Protein AF-A0A7S0AUX0-F1 (afdb_monomer)

Nearest PDB structures (foldseek):
  1x8z-assembly1_A-2  TM=4.173E-01  e=9.089E-01  Arabidopsis thaliana
  1x8z-assembly3_A  TM=4.173E-01  e=9.089E-01  Arabidopsis thaliana
  6ixg-assembly2_B  TM=2.809E-01  e=9.739E+00  Homo sapiens

Solvent-accessible surface area (backbone atoms only — not comparable to full-atom values): 10779 Å² total; per-residue (Å²): 135,82,82,83,78,78,79,77,71,77,77,80,82,80,56,61,43,100,86,72,44,46,48,67,42,52,53,35,49,50,53,43,29,56,50,15,52,53,32,38,55,50,14,53,49,27,43,54,50,16,57,53,27,49,76,71,73,35,61,67,62,16,52,38,20,46,52,23,16,52,35,23,39,54,41,14,50,47,42,63,62,74,50,64,76,84,31,68,68,62,52,54,50,40,50,51,53,22,39,51,34,44,33,50,36,24,51,50,44,26,67,50,27,53,81,41,101,63,34,70,68,42,22,53,52,24,49,52,50,28,52,52,40,54,52,49,39,56,51,54,51,50,46,49,52,50,32,47,54,52,46,57,51,53,48,52,58,49,50,55,54,49,51,50,51,52,49,52,53,51,53,49,52,50,51,53,54,52,51,56,54,51,53,53,53,52,52,54,51,52,54,48,51,57,54,54,60,67,65,74,76,76,85,131

pLDDT: mean 73.94, std 14.29, range [36.44, 90.75]

Sequence (204 aa):
MQEEEIMVLPPPKVRYMSNGMPVDLYVAVQKLRIYGVILLAASLFFLGWSIISYFIAEPLMAFYGMGSFGCSALTAIFFLTNRIATSGWKGRLNVVCTHLANSGYFAVAALYGHNVSYGRGWTITAGILFGCWILAAAISYNILCQAQRIMDRSEDDGEDALEDIERDLRESDLRVRQSSSTMSGSALQQQQNMRIESLSFGDV

Structure (mmCIF, N/CA/C/O backbone):
data_AF-A0A7S0AUX0-F1
#
_entry.id   AF-A0A7S0AUX0-F1
#
loop_
_atom_site.group_PDB
_atom_site.id
_atom_site.type_symbol
_atom_site.label_atom_id
_atom_site.label_alt_id
_atom_site.label_comp_id
_atom_site.label_asym_id
_atom_site.label_entity_id
_atom_site.label_seq_id
_atom_site.pdbx_PDB_ins_code
_atom_site.Cartn_x
_atom_site.Cartn_y
_atom_site.Cartn_z
_atom_site.occupancy
_atom_site.B_iso_or_equiv
_atom_site.auth_seq_id
_atom_site.auth_comp_id
_atom_site.auth_asym_id
_atom_site.auth_atom_id
_atom_site.pdbx_PDB_model_num
ATOM 1 N N . MET A 1 1 ? -53.407 13.881 16.630 1.00 40.19 1 MET A N 1
ATOM 2 C CA . MET A 1 1 ? -52.005 13.745 16.196 1.00 40.19 1 MET A CA 1
ATOM 3 C C . MET A 1 1 ? -51.497 12.472 16.833 1.00 40.19 1 MET A C 1
ATOM 5 O O . MET A 1 1 ? -51.474 12.410 18.052 1.00 40.19 1 MET A O 1
ATOM 9 N N . GLN A 1 2 ? -51.292 11.431 16.029 1.00 37.88 2 GLN A N 1
ATOM 10 C CA . GLN A 1 2 ? -50.714 10.164 16.475 1.00 37.88 2 GLN A CA 1
ATOM 11 C C . GLN A 1 2 ? -49.195 10.335 16.472 1.00 37.88 2 GLN A C 1
ATOM 13 O O . GLN A 1 2 ? -48.644 10.784 15.470 1.00 37.88 2 GLN A O 1
ATOM 18 N N . GLU A 1 3 ? -48.558 10.056 17.603 1.00 43.75 3 GLU A N 1
ATOM 19 C CA . GLU A 1 3 ? -47.104 10.008 17.723 1.00 43.75 3 GLU A CA 1
ATOM 20 C C . GLU A 1 3 ? -46.604 8.782 16.946 1.00 43.75 3 GLU A C 1
ATOM 22 O O . GLU A 1 3 ? -47.001 7.652 17.231 1.00 43.75 3 GLU A O 1
ATOM 27 N N . GLU A 1 4 ?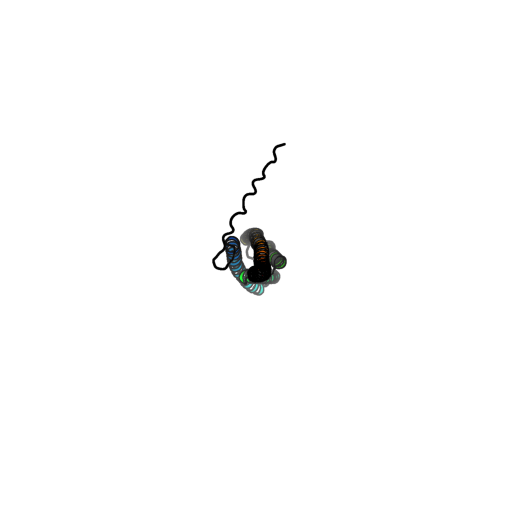 -45.790 9.010 15.913 1.00 46.81 4 GLU A N 1
ATOM 28 C CA . GLU A 1 4 ? -45.041 7.948 15.244 1.00 46.81 4 GLU A CA 1
ATOM 29 C C . GLU A 1 4 ? -43.969 7.440 16.210 1.00 46.81 4 GLU A C 1
ATOM 31 O O . GLU A 1 4 ? -42.941 8.077 16.439 1.00 46.81 4 GLU A O 1
ATOM 36 N N . GLU A 1 5 ? -44.233 6.278 16.796 1.00 43.78 5 GLU A N 1
ATOM 37 C CA . GLU A 1 5 ? -43.268 5.500 17.556 1.00 43.78 5 GLU A CA 1
ATOM 38 C C . GLU A 1 5 ? -42.180 5.012 16.584 1.00 43.78 5 GLU A C 1
ATOM 40 O O . GLU A 1 5 ? -42.345 4.036 15.847 1.00 43.78 5 GLU A O 1
ATOM 45 N N . ILE A 1 6 ? -41.072 5.755 16.514 1.00 50.69 6 ILE A N 1
ATOM 46 C CA . ILE A 1 6 ? -39.889 5.367 15.746 1.00 50.69 6 ILE A CA 1
ATOM 47 C C . ILE A 1 6 ? -39.350 4.090 16.386 1.00 50.69 6 ILE A C 1
ATOM 49 O O . ILE A 1 6 ? -38.746 4.111 17.456 1.00 50.69 6 ILE A O 1
ATOM 53 N N . MET A 1 7 ? -39.591 2.964 15.721 1.00 36.44 7 MET A N 1
ATOM 54 C CA . MET A 1 7 ? -39.087 1.653 16.102 1.00 36.44 7 MET A CA 1
ATOM 55 C C . MET A 1 7 ? -37.556 1.663 15.966 1.00 36.44 7 MET A C 1
ATOM 57 O O . MET A 1 7 ? -37.004 1.385 14.900 1.00 36.44 7 MET A O 1
ATOM 61 N N . VAL A 1 8 ? -36.860 2.055 17.036 1.00 44.94 8 VAL A N 1
ATOM 62 C CA . VAL A 1 8 ? -35.399 1.998 17.128 1.00 44.94 8 VAL A CA 1
ATOM 63 C C . VAL A 1 8 ? -35.017 0.522 17.155 1.00 44.94 8 VAL A C 1
ATOM 65 O O . VAL A 1 8 ? -35.102 -0.142 18.187 1.00 44.94 8 VAL A O 1
ATOM 68 N N . LEU A 1 9 ? -34.654 -0.023 15.991 1.00 41.66 9 LEU A N 1
ATOM 69 C CA . LEU A 1 9 ? -34.090 -1.365 15.923 1.00 41.66 9 LEU A CA 1
ATOM 70 C C . LEU A 1 9 ? -32.838 -1.409 16.811 1.00 41.66 9 LEU A C 1
ATOM 72 O O . LEU A 1 9 ? -31.975 -0.538 16.668 1.00 41.66 9 LEU A O 1
ATOM 76 N N . PRO A 1 10 ? -32.706 -2.411 17.701 1.00 44.25 10 PRO A N 1
ATOM 77 C CA . PRO A 1 10 ? -31.485 -2.575 18.470 1.00 44.25 10 PRO A CA 1
ATOM 78 C C . PRO A 1 10 ? -30.305 -2.730 17.500 1.00 44.25 10 PRO A C 1
ATOM 80 O O . PRO A 1 10 ? -30.458 -3.385 16.458 1.00 44.25 10 PRO A O 1
ATOM 83 N N . PRO A 1 11 ? -29.138 -2.136 17.804 1.00 52.47 11 PRO A N 1
ATOM 84 C CA . PRO A 1 11 ? -27.978 -2.241 16.935 1.00 52.47 11 PRO A CA 1
ATOM 85 C C . PRO A 1 11 ? -27.642 -3.721 16.686 1.00 52.47 11 PRO A C 1
ATOM 87 O O . PRO A 1 11 ? -27.824 -4.567 17.571 1.00 52.47 11 PRO A O 1
ATOM 90 N N . PRO A 1 12 ? -27.190 -4.076 15.470 1.00 55.94 12 PRO A N 1
ATOM 91 C CA . PRO A 1 12 ? -26.842 -5.453 15.148 1.00 55.94 12 PRO A CA 1
ATOM 92 C C . PRO A 1 12 ? -25.795 -5.966 16.143 1.00 55.94 12 PRO A C 1
ATOM 94 O O . PRO A 1 12 ? -24.760 -5.331 16.331 1.00 55.94 12 PRO A O 1
ATOM 97 N N . LYS A 1 13 ? -26.059 -7.119 16.778 1.00 54.47 13 LYS A N 1
ATOM 98 C CA . LYS A 1 13 ? -25.142 -7.741 17.748 1.00 54.47 13 LYS A CA 1
ATOM 99 C C . LYS A 1 13 ? -23.763 -7.942 17.115 1.00 54.47 13 LYS A C 1
ATOM 101 O O . LYS A 1 13 ? -23.590 -8.826 16.270 1.00 54.47 13 LYS A O 1
ATOM 106 N N . VAL A 1 14 ? -22.792 -7.142 17.548 1.00 60.38 14 VAL A N 1
ATOM 107 C CA . VAL A 1 14 ? -21.384 -7.279 17.174 1.00 60.38 14 VAL A CA 1
ATOM 108 C C . VAL A 1 14 ? -20.886 -8.616 17.720 1.00 60.38 14 VAL A C 1
ATOM 110 O O . VAL A 1 14 ? -21.014 -8.909 18.908 1.00 60.38 14 VAL A O 1
ATOM 113 N N . ARG A 1 15 ? -20.372 -9.483 16.842 1.00 64.56 15 ARG A N 1
ATOM 114 C CA . ARG A 1 15 ? -19.769 -10.752 17.270 1.00 64.56 15 ARG A CA 1
ATOM 115 C C . ARG A 1 15 ? -18.319 -10.498 17.638 1.00 64.56 15 ARG A C 1
ATOM 117 O O . ARG A 1 15 ? -17.549 -10.039 16.796 1.00 64.56 15 ARG A O 1
ATOM 124 N N . TYR A 1 16 ? -17.952 -10.853 18.860 1.00 69.75 16 TYR A N 1
ATOM 125 C CA . TYR A 1 16 ? -16.580 -10.790 19.349 1.00 69.75 16 TYR A CA 1
ATOM 126 C C . TYR A 1 16 ? -15.940 -12.180 19.308 1.00 69.75 16 TYR A C 1
ATOM 128 O O . TYR A 1 16 ? -16.604 -13.199 19.506 1.00 69.75 16 TYR A O 1
ATOM 136 N N . MET A 1 17 ? -14.644 -12.226 19.021 1.00 68.00 17 MET A N 1
ATOM 137 C CA . MET A 1 17 ? -13.823 -13.420 19.201 1.00 68.00 17 MET A CA 1
ATOM 138 C C . MET A 1 17 ? -13.482 -13.627 20.684 1.00 68.00 17 MET A C 1
ATOM 140 O O . MET A 1 17 ? -13.626 -12.721 21.501 1.00 68.00 17 MET A O 1
ATOM 144 N N . SER A 1 18 ? -12.974 -14.811 21.040 1.00 59.09 18 SER A N 1
ATOM 145 C CA . SER A 1 18 ? -12.571 -15.149 22.419 1.00 59.09 18 SER A CA 1
ATOM 146 C C . SER A 1 18 ? -11.467 -14.253 22.994 1.00 59.09 18 SER A C 1
ATOM 148 O O . SER A 1 18 ? -11.272 -14.220 24.202 1.00 59.09 18 SER A O 1
ATOM 150 N N . ASN A 1 19 ? -10.752 -13.524 22.136 1.00 61.12 19 ASN A N 1
ATOM 151 C CA . ASN A 1 19 ? -9.744 -12.532 22.503 1.00 61.12 19 ASN A CA 1
ATOM 152 C C . ASN A 1 19 ? -10.313 -11.106 22.659 1.00 61.12 19 ASN A C 1
ATOM 154 O O . ASN A 1 19 ? -9.532 -10.168 22.774 1.00 61.12 19 ASN A O 1
ATOM 158 N N . GLY A 1 20 ? -11.639 -10.930 22.607 1.00 62.94 20 GLY A N 1
ATOM 159 C CA . GLY A 1 20 ? -12.304 -9.633 22.759 1.00 62.94 20 GLY A CA 1
ATOM 160 C C . GLY A 1 20 ? -12.305 -8.749 21.507 1.00 62.94 20 GLY A C 1
ATOM 161 O O . GLY A 1 20 ? -12.798 -7.631 21.564 1.00 62.94 20 GLY A O 1
ATOM 162 N N . MET A 1 21 ? -11.793 -9.219 20.362 1.00 67.88 21 MET A N 1
ATOM 163 C CA . MET A 1 21 ? -11.788 -8.441 19.115 1.00 67.88 21 MET A CA 1
ATOM 164 C C . MET A 1 21 ? -13.097 -8.631 18.324 1.00 67.88 21 MET A C 1
ATOM 166 O O . MET A 1 21 ? -13.523 -9.779 18.156 1.00 67.88 21 MET A O 1
ATOM 170 N N . PRO A 1 22 ? -13.705 -7.567 17.758 1.00 76.25 22 PRO A N 1
ATOM 171 C CA . PRO A 1 22 ? -14.807 -7.711 16.808 1.00 76.25 22 PRO A CA 1
ATOM 172 C C . PRO A 1 22 ? -14.390 -8.587 15.618 1.00 76.25 22 PRO A C 1
ATOM 174 O O . PRO A 1 22 ? -13.327 -8.383 15.025 1.00 76.25 22 PRO A O 1
ATOM 177 N N . VAL A 1 23 ? -15.222 -9.556 15.231 1.00 78.50 23 VAL A N 1
ATOM 178 C CA . VAL A 1 23 ? -14.925 -10.486 14.123 1.00 78.50 23 VAL A CA 1
ATOM 179 C C . VAL A 1 23 ? -14.648 -9.730 12.817 1.00 78.50 23 VAL A C 1
ATOM 181 O O . VAL A 1 23 ? -13.729 -10.091 12.080 1.00 78.50 23 VAL A O 1
ATOM 184 N N . ASP A 1 24 ? -15.372 -8.640 12.559 1.00 76.44 24 ASP A N 1
ATOM 185 C CA . ASP A 1 24 ? -15.173 -7.808 11.367 1.00 76.44 24 ASP A CA 1
ATOM 186 C C . ASP A 1 24 ? -13.808 -7.103 11.367 1.00 76.44 24 ASP A C 1
ATOM 188 O O . ASP A 1 24 ? -13.149 -7.020 10.325 1.00 76.44 24 ASP A O 1
ATOM 192 N N . LEU A 1 25 ? -13.334 -6.669 12.543 1.00 78.50 25 LEU A N 1
ATOM 193 C CA . LEU A 1 25 ? -12.000 -6.091 12.705 1.00 78.50 25 LEU A CA 1
ATOM 194 C C . LEU A 1 25 ? -10.919 -7.143 12.449 1.00 78.50 25 LEU A C 1
ATOM 196 O O . LEU A 1 25 ? -9.958 -6.876 11.726 1.00 78.50 25 LEU A O 1
ATOM 200 N N . TYR A 1 26 ? -11.100 -8.357 12.973 1.00 80.56 26 TYR A N 1
ATOM 201 C CA . TYR A 1 26 ? -10.175 -9.463 12.737 1.00 80.56 26 TYR A CA 1
ATOM 202 C C . TYR A 1 26 ? -10.037 -9.776 11.241 1.00 80.56 26 TYR A C 1
ATOM 204 O O . TYR A 1 26 ? -8.921 -9.862 10.722 1.00 80.56 26 TYR A O 1
ATOM 212 N N . VAL A 1 27 ? -11.159 -9.891 10.523 1.00 82.94 27 VAL A N 1
ATOM 213 C CA . VAL A 1 27 ? -11.163 -10.159 9.076 1.00 82.94 27 VAL A CA 1
ATOM 214 C C . VAL A 1 27 ? -10.508 -9.011 8.302 1.00 82.94 27 VAL A C 1
ATOM 216 O O . VAL A 1 27 ? -9.731 -9.256 7.374 1.00 82.94 27 VAL A O 1
ATOM 219 N N . ALA A 1 28 ? -10.776 -7.756 8.673 1.00 81.81 28 ALA A N 1
ATOM 220 C CA . ALA A 1 28 ? -10.159 -6.594 8.038 1.00 81.81 28 ALA A CA 1
ATOM 221 C C . ALA A 1 28 ? -8.634 -6.566 8.249 1.00 81.81 28 ALA A C 1
ATOM 223 O O . ALA A 1 28 ? -7.878 -6.399 7.289 1.00 81.81 28 ALA A O 1
ATOM 224 N N . VAL A 1 29 ? -8.166 -6.815 9.475 1.00 83.00 29 VAL A N 1
ATOM 225 C CA . VAL A 1 29 ? -6.735 -6.910 9.801 1.00 83.00 29 VAL A CA 1
ATOM 226 C C . VAL A 1 29 ? -6.078 -8.075 9.061 1.00 83.00 29 VAL A C 1
ATOM 228 O O . VAL A 1 29 ? -4.983 -7.919 8.523 1.00 83.00 29 VAL A O 1
ATOM 231 N N . GLN A 1 30 ? -6.741 -9.228 8.961 1.00 85.25 30 GLN A N 1
ATOM 232 C CA . GLN A 1 30 ? -6.225 -10.370 8.208 1.00 85.25 30 GLN A CA 1
ATOM 233 C C . GLN A 1 30 ? -6.031 -10.028 6.723 1.00 85.25 30 GLN A C 1
ATOM 235 O O . GLN A 1 30 ? -4.974 -10.321 6.160 1.00 85.25 30 GLN A O 1
ATOM 240 N N . LYS A 1 31 ? -7.003 -9.349 6.099 1.00 86.12 31 LYS A N 1
ATOM 241 C CA . LYS A 1 31 ? -6.886 -8.866 4.713 1.00 86.12 31 LYS A CA 1
ATOM 242 C C . LYS A 1 31 ? -5.730 -7.876 4.549 1.00 86.12 31 LYS A C 1
ATOM 244 O O . LYS A 1 31 ? -4.970 -7.999 3.590 1.00 86.12 31 LYS A O 1
ATOM 249 N N . LEU A 1 32 ? -5.550 -6.947 5.493 1.00 85.19 32 LEU A N 1
ATOM 250 C CA . LEU A 1 32 ? -4.419 -6.007 5.487 1.00 85.19 32 LEU A CA 1
ATOM 251 C C . LEU A 1 32 ? -3.072 -6.721 5.609 1.00 85.19 32 LEU A C 1
ATOM 253 O O . LEU A 1 32 ? -2.131 -6.353 4.916 1.00 85.19 32 LEU A O 1
ATOM 257 N N . ARG A 1 33 ? -2.972 -7.766 6.435 1.00 86.75 33 ARG A N 1
ATOM 258 C CA . ARG A 1 33 ? -1.738 -8.553 6.569 1.00 86.75 33 ARG A CA 1
ATOM 259 C C . ARG A 1 33 ? -1.409 -9.330 5.302 1.00 86.75 33 ARG A C 1
ATOM 261 O O . ARG A 1 33 ? -0.265 -9.288 4.866 1.00 86.75 33 ARG A O 1
ATOM 268 N N . ILE A 1 34 ? -2.393 -9.995 4.689 1.00 88.88 34 ILE A N 1
ATOM 269 C CA . ILE A 1 34 ? -2.207 -10.675 3.394 1.00 88.88 34 ILE A CA 1
ATOM 270 C C . ILE A 1 34 ? -1.714 -9.668 2.354 1.00 88.88 34 ILE A C 1
ATOM 272 O O . ILE A 1 34 ? -0.740 -9.919 1.647 1.00 88.88 34 ILE A O 1
ATOM 276 N N . TYR A 1 35 ? -2.336 -8.491 2.316 1.00 87.50 35 TYR A N 1
ATOM 277 C CA . TYR A 1 35 ? -1.908 -7.406 1.448 1.00 87.50 35 TYR A CA 1
ATOM 278 C C . TYR A 1 35 ? -0.483 -6.916 1.769 1.00 87.50 35 TYR A C 1
ATOM 280 O O . TYR A 1 35 ? 0.308 -6.683 0.859 1.00 87.50 35 TYR A O 1
ATOM 288 N N . GLY A 1 36 ? -0.111 -6.842 3.049 1.00 87.06 36 GLY A N 1
ATOM 289 C CA . GLY A 1 36 ? 1.251 -6.559 3.502 1.00 87.06 36 GLY A CA 1
ATOM 290 C C . GLY A 1 36 ? 2.279 -7.585 3.015 1.00 87.06 36 GLY A C 1
ATOM 291 O O . GLY A 1 36 ? 3.362 -7.197 2.588 1.00 87.06 36 GLY A O 1
ATOM 292 N N . VAL A 1 37 ? 1.940 -8.877 2.995 1.00 90.44 37 VAL A N 1
ATOM 293 C CA . VAL A 1 37 ? 2.809 -9.929 2.431 1.00 90.44 37 VAL A CA 1
ATOM 294 C C . VAL A 1 37 ? 2.989 -9.745 0.923 1.00 90.44 37 VAL A C 1
ATOM 296 O O . VAL A 1 37 ? 4.110 -9.838 0.424 1.00 90.44 37 VAL A O 1
ATOM 299 N N . ILE A 1 38 ? 1.912 -9.433 0.197 1.00 89.75 38 ILE A N 1
ATOM 300 C CA . ILE A 1 38 ? 1.977 -9.153 -1.246 1.00 89.75 38 ILE A CA 1
ATOM 301 C C . ILE A 1 38 ? 2.865 -7.929 -1.513 1.00 89.75 38 ILE A C 1
ATOM 303 O O . ILE A 1 38 ? 3.729 -7.973 -2.388 1.00 89.75 38 ILE A O 1
ATOM 307 N N . LEU A 1 39 ? 2.708 -6.860 -0.726 1.00 88.81 39 LEU A N 1
ATOM 308 C CA . LEU A 1 39 ? 3.564 -5.673 -0.786 1.00 88.81 39 LEU A CA 1
ATOM 309 C C . LEU A 1 39 ? 5.030 -5.991 -0.487 1.00 88.81 39 LEU A C 1
ATOM 311 O O . LEU A 1 39 ? 5.914 -5.448 -1.146 1.00 88.81 39 LEU A O 1
ATOM 315 N N . LEU A 1 40 ? 5.302 -6.878 0.473 1.00 90.00 40 LEU A N 1
ATOM 316 C CA . LEU A 1 40 ? 6.663 -7.304 0.786 1.00 90.00 40 LEU A CA 1
ATOM 317 C C . LEU A 1 40 ? 7.289 -8.044 -0.401 1.00 90.00 40 LEU A C 1
ATOM 319 O O . LEU A 1 40 ? 8.410 -7.723 -0.792 1.00 90.00 40 LEU A O 1
ATOM 323 N N . ALA A 1 41 ? 6.556 -8.965 -1.029 1.00 90.69 41 ALA A N 1
ATOM 324 C CA . ALA A 1 41 ? 7.019 -9.658 -2.229 1.00 90.69 41 ALA A CA 1
ATOM 325 C C . ALA A 1 41 ? 7.275 -8.678 -3.389 1.00 90.69 41 ALA A C 1
ATOM 327 O O . ALA A 1 41 ? 8.320 -8.740 -4.037 1.00 90.69 41 ALA A O 1
ATOM 328 N N . ALA A 1 42 ? 6.370 -7.717 -3.599 1.00 88.19 42 ALA A N 1
ATOM 329 C CA . ALA A 1 42 ? 6.555 -6.655 -4.584 1.00 88.19 42 ALA A CA 1
ATOM 330 C C . ALA A 1 42 ? 7.777 -5.771 -4.277 1.00 88.19 42 ALA A C 1
ATOM 332 O O . ALA A 1 42 ? 8.510 -5.396 -5.188 1.00 88.19 42 ALA A O 1
ATOM 333 N N . SER A 1 43 ? 8.045 -5.476 -3.002 1.00 90.44 43 SER A N 1
ATOM 334 C CA . SER A 1 43 ? 9.224 -4.705 -2.601 1.00 90.44 43 SER A CA 1
ATOM 335 C C . SER A 1 43 ? 10.519 -5.430 -2.980 1.00 90.44 43 SER A C 1
ATOM 337 O O . SER A 1 43 ? 11.415 -4.819 -3.559 1.00 90.44 43 SER A O 1
ATOM 339 N N . LEU A 1 44 ? 10.591 -6.746 -2.759 1.00 90.75 44 LEU A N 1
ATOM 340 C CA . LEU A 1 44 ? 11.754 -7.551 -3.140 1.00 90.75 44 LEU A CA 1
ATOM 341 C C . LEU A 1 44 ? 11.950 -7.575 -4.658 1.00 90.75 44 LEU A C 1
ATOM 343 O O . LEU A 1 44 ? 13.085 -7.511 -5.127 1.00 90.75 44 LEU A O 1
ATOM 347 N N . PHE A 1 45 ? 10.854 -7.604 -5.421 1.00 88.50 45 PHE A N 1
ATOM 348 C CA . PHE A 1 45 ? 10.910 -7.448 -6.870 1.00 88.50 45 PHE A CA 1
ATOM 349 C C . PHE A 1 45 ? 11.516 -6.094 -7.269 1.00 88.50 45 PHE A C 1
ATOM 351 O O . PHE A 1 45 ? 12.455 -6.070 -8.062 1.00 88.50 45 PHE A O 1
ATOM 358 N N . PHE A 1 46 ? 11.051 -4.981 -6.689 1.00 87.25 46 PHE A N 1
ATOM 359 C CA . PHE A 1 46 ? 11.616 -3.657 -6.976 1.00 87.25 46 PHE A CA 1
ATOM 360 C C . PHE A 1 46 ? 13.093 -3.558 -6.595 1.00 87.25 46 PHE A C 1
ATOM 362 O O . PHE A 1 46 ? 13.878 -3.003 -7.358 1.00 87.25 46 PHE A O 1
ATOM 369 N N . LEU A 1 47 ? 13.489 -4.138 -5.459 1.00 89.44 47 LEU A N 1
ATOM 370 C CA . LEU A 1 47 ? 14.885 -4.179 -5.035 1.00 89.44 47 LEU A CA 1
ATOM 371 C C . LEU A 1 47 ? 15.753 -4.937 -6.047 1.00 89.44 47 LEU A C 1
ATOM 373 O O . LEU A 1 47 ? 16.770 -4.413 -6.499 1.00 89.44 47 LEU A O 1
ATOM 377 N N . GLY A 1 48 ? 15.336 -6.146 -6.433 1.00 85.88 48 GLY A N 1
ATOM 378 C CA . GLY A 1 48 ? 16.050 -6.955 -7.420 1.00 85.88 48 GLY A CA 1
ATOM 379 C C . GLY A 1 48 ? 16.155 -6.247 -8.769 1.00 85.88 48 GLY A C 1
ATOM 380 O O . GLY A 1 48 ? 17.236 -6.175 -9.353 1.00 85.88 48 GLY A O 1
ATOM 381 N N . TRP A 1 49 ? 15.057 -5.646 -9.229 1.00 84.81 49 TRP A N 1
ATOM 382 C CA . TRP A 1 49 ? 15.038 -4.901 -10.482 1.00 84.81 49 TRP A CA 1
ATOM 383 C C . TRP A 1 49 ? 15.924 -3.653 -10.440 1.00 84.81 49 TRP A C 1
ATOM 385 O O . TRP A 1 49 ? 16.628 -3.368 -11.408 1.00 84.81 49 TRP A O 1
ATOM 395 N N . SER A 1 50 ? 15.939 -2.918 -9.326 1.00 86.12 50 SER A N 1
ATOM 396 C CA . SER A 1 50 ? 16.816 -1.758 -9.143 1.00 86.12 50 SER A CA 1
ATOM 397 C C . SER A 1 50 ? 18.289 -2.125 -9.207 1.00 86.12 50 SER A C 1
ATOM 399 O O . SER A 1 50 ? 19.058 -1.414 -9.852 1.00 86.12 50 SER A O 1
ATOM 401 N N . ILE A 1 51 ? 18.678 -3.237 -8.575 1.00 86.31 51 ILE A N 1
ATOM 402 C CA . ILE A 1 51 ? 20.055 -3.739 -8.621 1.00 86.31 51 ILE A CA 1
ATOM 403 C C . ILE A 1 51 ? 20.438 -4.060 -10.069 1.00 86.31 51 ILE A C 1
ATOM 405 O O . ILE A 1 51 ? 21.470 -3.596 -10.544 1.00 86.31 51 ILE A O 1
ATOM 409 N N . ILE A 1 52 ? 19.582 -4.783 -10.797 1.00 85.06 52 ILE A N 1
ATOM 410 C CA . ILE A 1 52 ? 19.815 -5.111 -12.211 1.00 85.06 52 ILE A CA 1
ATOM 411 C C . ILE A 1 52 ? 19.913 -3.835 -13.066 1.00 85.06 52 ILE A C 1
ATOM 413 O O . ILE A 1 52 ? 20.854 -3.687 -13.842 1.00 85.06 52 ILE A O 1
ATOM 417 N N . SER A 1 53 ? 18.996 -2.881 -12.880 1.00 81.75 53 SER A N 1
ATOM 418 C CA . SER A 1 53 ? 18.961 -1.616 -13.636 1.00 81.75 53 SER A CA 1
ATOM 419 C C . SER A 1 53 ? 20.221 -0.771 -13.424 1.00 81.75 53 SER A C 1
ATOM 421 O O . SER A 1 53 ? 20.688 -0.108 -14.348 1.00 81.75 53 SER A O 1
ATOM 423 N N . TYR A 1 54 ? 20.806 -0.818 -12.222 1.00 80.62 54 TYR A N 1
ATOM 424 C CA . TYR A 1 54 ? 22.067 -0.141 -11.925 1.00 80.62 54 TYR A CA 1
ATOM 425 C C . TYR A 1 54 ? 23.223 -0.696 -12.773 1.00 80.62 54 TYR A C 1
ATOM 427 O O . TYR A 1 54 ? 23.993 0.078 -13.341 1.00 80.62 54 TYR A O 1
ATOM 435 N N . PHE A 1 55 ? 23.312 -2.022 -12.927 1.00 82.31 55 PHE A N 1
ATOM 436 C CA . PHE A 1 55 ? 24.360 -2.667 -13.730 1.00 82.31 55 PHE A CA 1
ATOM 437 C C . PHE A 1 55 ? 24.180 -2.492 -15.243 1.00 82.31 55 PHE A C 1
ATOM 439 O O . PHE A 1 55 ? 25.162 -2.559 -15.977 1.00 82.31 55 PHE A O 1
ATOM 446 N N . ILE A 1 56 ? 22.958 -2.231 -15.714 1.00 79.88 56 ILE A N 1
ATOM 447 C CA . ILE A 1 56 ? 22.646 -2.003 -17.138 1.00 79.88 56 ILE A CA 1
ATOM 448 C C . ILE A 1 56 ? 22.755 -0.501 -17.511 1.00 79.88 56 ILE A C 1
ATOM 450 O O . ILE A 1 56 ? 22.428 -0.098 -18.620 1.00 79.88 56 ILE A O 1
ATOM 454 N N . ALA A 1 57 ? 23.289 0.341 -16.614 1.00 72.12 57 ALA A N 1
ATOM 455 C CA . ALA A 1 57 ? 23.456 1.788 -16.804 1.00 72.12 57 ALA A CA 1
ATOM 456 C C . ALA A 1 57 ? 22.135 2.557 -17.034 1.00 72.12 57 ALA A C 1
ATOM 458 O O . ALA A 1 57 ? 22.103 3.568 -17.738 1.00 72.12 57 ALA A O 1
ATOM 459 N N . GLU A 1 58 ? 21.057 2.137 -16.363 1.00 75.06 58 GLU A N 1
ATOM 460 C CA . GLU A 1 58 ? 19.770 2.844 -16.313 1.00 75.06 58 GLU A CA 1
ATOM 461 C C . GLU A 1 58 ? 19.549 3.488 -14.926 1.00 75.06 58 GLU A C 1
ATOM 463 O O . GLU A 1 58 ? 18.695 3.048 -14.144 1.00 75.06 58 GLU A O 1
ATOM 468 N N . PRO A 1 59 ? 20.309 4.545 -14.572 1.00 75.69 59 PRO A N 1
ATOM 469 C CA . PRO A 1 59 ? 20.346 5.084 -13.210 1.00 75.69 59 PRO A CA 1
ATOM 470 C C . PRO A 1 59 ? 18.997 5.646 -12.749 1.00 75.69 59 PRO A C 1
ATOM 472 O O . PRO A 1 59 ? 18.662 5.556 -11.568 1.00 75.69 59 PRO A O 1
ATOM 475 N N . LEU A 1 60 ? 18.195 6.184 -13.674 1.00 79.94 60 LEU A N 1
ATOM 476 C CA . LEU A 1 60 ? 16.850 6.677 -13.372 1.00 79.94 60 LEU A CA 1
ATOM 477 C C . LEU A 1 60 ? 15.928 5.533 -12.930 1.00 79.94 60 LEU A C 1
ATOM 479 O O . LEU A 1 60 ? 15.315 5.623 -11.868 1.00 79.94 60 LEU A O 1
ATOM 483 N N . MET A 1 61 ? 15.875 4.432 -13.685 1.00 80.06 61 MET A N 1
ATOM 484 C CA . MET A 1 61 ? 15.054 3.263 -13.339 1.00 80.06 61 MET A CA 1
ATOM 485 C C . MET A 1 61 ? 15.487 2.638 -12.010 1.00 80.06 61 MET A C 1
ATOM 487 O O . MET A 1 61 ? 14.638 2.279 -11.190 1.00 80.06 61 MET A O 1
ATOM 491 N N . ALA A 1 62 ? 16.798 2.581 -11.756 1.00 83.50 62 ALA A N 1
ATOM 492 C CA . ALA A 1 62 ? 17.339 2.110 -10.486 1.00 83.50 62 ALA A CA 1
ATOM 493 C C . ALA A 1 62 ? 16.879 2.980 -9.301 1.00 83.50 62 ALA A C 1
ATOM 495 O O . ALA A 1 62 ? 16.440 2.439 -8.282 1.00 83.50 62 ALA A O 1
ATOM 496 N N . PHE A 1 63 ? 16.919 4.311 -9.444 1.00 85.00 63 PHE A N 1
ATOM 497 C CA . PHE A 1 63 ? 16.499 5.257 -8.406 1.00 85.00 63 PHE A CA 1
ATOM 498 C C . PHE A 1 63 ? 14.999 5.159 -8.094 1.00 85.00 63 PHE A C 1
ATOM 500 O O . PHE A 1 63 ? 14.617 5.026 -6.929 1.00 85.00 63 PHE A O 1
ATOM 507 N N . TYR A 1 64 ? 14.142 5.144 -9.121 1.00 84.88 64 TYR A N 1
ATOM 508 C CA . TYR A 1 64 ? 12.694 4.988 -8.933 1.00 84.88 64 TYR A CA 1
ATOM 509 C C . TYR A 1 64 ? 12.330 3.638 -8.301 1.00 84.88 64 TYR A C 1
ATOM 511 O O . TYR A 1 64 ? 11.433 3.576 -7.454 1.00 84.88 64 TYR A O 1
ATOM 519 N N . GLY A 1 65 ? 13.028 2.560 -8.670 1.00 85.81 65 GLY A N 1
ATOM 520 C CA . GLY A 1 65 ? 12.797 1.248 -8.070 1.00 85.81 65 GLY A CA 1
ATOM 521 C C . GLY A 1 65 ? 13.237 1.187 -6.600 1.00 85.81 65 GLY A C 1
ATOM 522 O O . GLY A 1 65 ? 12.521 0.612 -5.785 1.00 85.81 65 GLY A O 1
ATOM 523 N N . MET A 1 66 ? 14.324 1.870 -6.209 1.00 86.75 66 MET A N 1
ATOM 524 C CA . MET A 1 66 ? 14.746 1.946 -4.802 1.00 86.75 66 MET A CA 1
ATOM 525 C C . MET A 1 66 ? 13.741 2.728 -3.951 1.00 86.75 66 MET A C 1
ATOM 527 O O . MET A 1 66 ? 13.425 2.312 -2.836 1.00 86.75 66 MET A O 1
ATOM 531 N N . GLY A 1 67 ? 13.192 3.824 -4.487 1.00 87.56 67 GLY A N 1
ATOM 532 C CA . GLY A 1 67 ? 12.101 4.555 -3.838 1.00 87.56 67 GLY A CA 1
ATOM 533 C C . GLY A 1 67 ? 10.852 3.684 -3.652 1.00 87.56 67 GLY A C 1
ATOM 534 O O . GLY A 1 67 ? 10.296 3.617 -2.556 1.00 87.56 67 GLY A O 1
ATOM 535 N N . SER A 1 68 ? 10.464 2.949 -4.697 1.00 89.44 68 SER A N 1
ATOM 536 C CA . SER A 1 68 ? 9.311 2.032 -4.679 1.00 89.44 68 SER A CA 1
ATOM 537 C C . SER A 1 68 ? 9.500 0.871 -3.699 1.00 89.44 68 SER A C 1
ATOM 539 O O . SER A 1 68 ? 8.575 0.519 -2.961 1.00 89.44 68 SER A O 1
ATOM 541 N N . PHE A 1 69 ? 10.717 0.320 -3.620 1.00 90.69 69 PHE A N 1
ATOM 542 C CA . PHE A 1 69 ? 11.110 -0.656 -2.605 1.00 90.69 69 PHE A CA 1
ATOM 543 C C . PHE A 1 69 ? 10.925 -0.092 -1.196 1.00 90.69 69 PHE A C 1
ATOM 545 O O . PHE A 1 69 ? 10.230 -0.708 -0.390 1.00 90.69 69 PHE A O 1
ATOM 552 N N . GLY A 1 70 ? 11.501 1.079 -0.909 1.00 88.56 70 GLY A N 1
ATOM 553 C CA . GLY A 1 70 ? 11.459 1.687 0.420 1.00 88.56 70 GLY A CA 1
ATOM 554 C C . GLY A 1 70 ? 10.030 1.922 0.908 1.00 88.56 70 GLY A C 1
ATOM 555 O O . GLY A 1 70 ? 9.670 1.482 2.001 1.00 88.56 70 GLY A O 1
ATOM 556 N N . CYS A 1 71 ? 9.184 2.545 0.085 1.00 89.62 71 CYS A N 1
ATOM 557 C CA . CYS A 1 71 ? 7.791 2.790 0.459 1.00 89.62 71 CYS A CA 1
ATOM 558 C C . CYS A 1 71 ? 6.999 1.481 0.622 1.00 89.62 71 CYS A C 1
ATOM 560 O O . CYS A 1 71 ? 6.290 1.306 1.617 1.00 89.62 71 CYS A O 1
ATOM 562 N N . SER A 1 72 ? 7.167 0.524 -0.297 1.00 89.88 72 SER A N 1
ATOM 563 C CA . SER A 1 72 ? 6.480 -0.773 -0.225 1.00 89.88 72 SER A CA 1
ATOM 564 C C . SER A 1 72 ? 6.892 -1.584 1.002 1.00 89.88 72 SER A C 1
ATOM 566 O O . SER A 1 72 ? 6.027 -2.130 1.685 1.00 89.88 72 SER A O 1
ATOM 568 N N . ALA A 1 73 ? 8.186 -1.619 1.328 1.00 88.94 73 ALA A N 1
ATOM 569 C CA . ALA A 1 73 ? 8.707 -2.310 2.502 1.00 88.94 73 ALA A CA 1
ATOM 570 C C . ALA A 1 73 ? 8.201 -1.671 3.803 1.00 88.94 73 ALA A C 1
ATOM 572 O O . ALA A 1 73 ? 7.730 -2.380 4.692 1.00 88.94 73 ALA A O 1
ATOM 573 N N . LEU A 1 74 ? 8.220 -0.337 3.907 1.00 88.38 74 LEU A N 1
ATOM 574 C CA . LEU A 1 74 ? 7.700 0.373 5.080 1.00 88.38 74 LEU A CA 1
ATOM 575 C C . LEU A 1 74 ? 6.198 0.132 5.279 1.00 88.38 74 LEU A C 1
ATOM 577 O O . LEU A 1 74 ? 5.754 -0.113 6.401 1.00 88.38 74 LEU A O 1
ATOM 581 N N . THR A 1 75 ? 5.407 0.156 4.206 1.00 88.06 75 THR A N 1
ATOM 582 C CA . THR A 1 75 ? 3.963 -0.126 4.271 1.00 88.06 75 THR A CA 1
ATOM 583 C C . THR A 1 75 ? 3.666 -1.589 4.575 1.00 88.06 75 THR A C 1
ATOM 585 O O . THR A 1 75 ? 2.761 -1.876 5.358 1.00 88.06 75 THR A O 1
ATOM 588 N N . ALA A 1 76 ? 4.454 -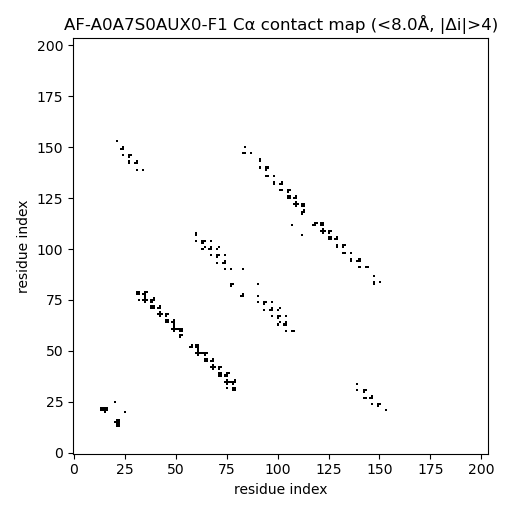2.522 4.038 1.00 87.50 76 ALA A N 1
ATOM 589 C CA . ALA A 1 76 ? 4.355 -3.934 4.387 1.00 87.50 76 ALA A CA 1
ATOM 590 C C . ALA A 1 76 ? 4.630 -4.161 5.879 1.00 87.50 76 ALA A C 1
ATOM 592 O O . ALA A 1 76 ? 3.815 -4.773 6.568 1.00 87.50 76 ALA A O 1
ATOM 593 N N . ILE A 1 77 ? 5.731 -3.609 6.402 1.00 87.06 77 ILE A N 1
ATOM 594 C CA . ILE A 1 77 ? 6.073 -3.693 7.827 1.00 87.06 77 ILE A CA 1
ATOM 595 C C . ILE A 1 77 ? 4.944 -3.104 8.671 1.00 87.06 77 ILE A C 1
ATOM 597 O O . ILE A 1 77 ? 4.523 -3.740 9.636 1.00 87.06 77 ILE A O 1
ATOM 601 N N . PHE A 1 78 ? 4.409 -1.940 8.291 1.00 84.19 78 PHE A N 1
ATOM 602 C CA . PHE A 1 78 ? 3.287 -1.304 8.983 1.00 84.19 78 PHE A CA 1
ATOM 603 C C . PHE A 1 78 ? 2.058 -2.222 9.079 1.00 84.19 78 PHE A C 1
ATOM 605 O O . PHE A 1 78 ? 1.501 -2.394 10.164 1.00 84.19 78 PHE A O 1
ATOM 612 N N . PHE A 1 79 ? 1.660 -2.865 7.978 1.00 84.75 79 PHE A N 1
ATOM 613 C CA . PHE A 1 79 ? 0.526 -3.793 7.986 1.00 84.75 79 PHE A CA 1
ATOM 614 C C . PHE A 1 79 ? 0.791 -5.089 8.752 1.00 84.75 79 PHE A C 1
ATOM 616 O O . PHE A 1 79 ? -0.138 -5.675 9.306 1.00 84.75 79 PHE A O 1
ATOM 623 N N . LEU A 1 80 ? 2.045 -5.535 8.817 1.00 83.88 80 LEU A N 1
ATOM 624 C CA . LEU A 1 80 ? 2.421 -6.754 9.528 1.00 83.88 80 LEU A CA 1
ATOM 625 C C . LEU A 1 80 ? 2.606 -6.539 11.041 1.00 83.88 80 LEU A C 1
ATOM 627 O O . LEU A 1 80 ? 2.414 -7.478 11.809 1.00 83.88 80 LEU A O 1
ATOM 631 N N . THR A 1 81 ? 2.925 -5.324 11.500 1.00 75.75 81 THR A N 1
ATOM 632 C CA . THR A 1 81 ? 3.324 -5.059 12.901 1.00 75.75 81 THR A CA 1
ATOM 633 C C . THR A 1 81 ? 2.184 -4.757 13.883 1.00 75.75 81 THR A C 1
ATOM 635 O O . THR A 1 81 ? 2.446 -4.244 14.965 1.00 75.75 81 THR A O 1
ATOM 638 N N . ASN A 1 82 ? 0.919 -5.078 13.586 1.00 63.16 82 ASN A N 1
ATOM 639 C CA . ASN A 1 82 ? -0.250 -4.827 14.466 1.00 63.16 82 ASN A CA 1
ATOM 640 C C . ASN A 1 82 ? -0.474 -3.372 14.924 1.00 63.16 82 ASN A C 1
ATOM 642 O O . ASN A 1 82 ? -1.495 -3.076 15.538 1.00 63.16 82 ASN A O 1
ATOM 646 N N . ARG A 1 83 ? 0.403 -2.433 14.560 1.00 59.34 83 ARG A N 1
ATOM 647 C CA . ARG A 1 83 ? 0.297 -0.999 14.866 1.00 59.34 83 ARG A CA 1
ATOM 648 C C . ARG A 1 83 ? -0.712 -0.253 13.994 1.00 59.34 83 AR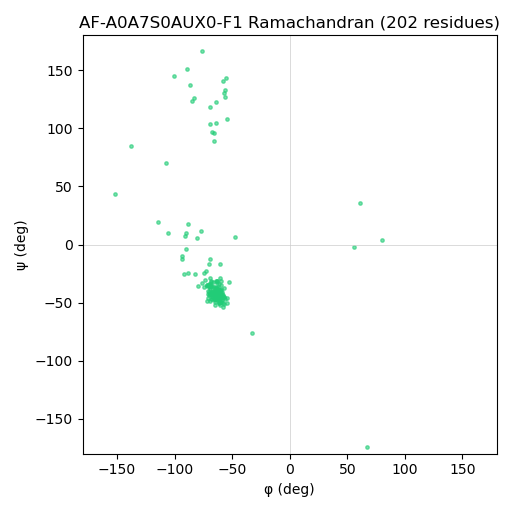G A C 1
ATOM 650 O O . ARG A 1 83 ? -0.761 0.976 14.041 1.00 59.34 83 ARG A O 1
ATOM 657 N N . ILE A 1 84 ? -1.535 -0.986 13.240 1.00 59.81 84 ILE A N 1
ATOM 658 C CA . ILE A 1 84 ? -2.657 -0.450 12.457 1.00 59.81 84 ILE A CA 1
ATOM 659 C C . ILE A 1 84 ? -3.568 0.401 13.358 1.00 59.81 84 ILE A C 1
ATOM 661 O O . ILE A 1 84 ? -4.071 1.425 12.900 1.00 59.81 84 ILE A O 1
ATOM 665 N N . ALA A 1 85 ? -3.675 0.025 14.639 1.00 51.53 85 ALA A N 1
ATOM 666 C CA . ALA A 1 85 ? -4.433 0.734 15.661 1.00 51.53 85 ALA A CA 1
ATOM 667 C C . ALA A 1 85 ? -3.891 2.125 16.009 1.00 51.53 85 ALA A C 1
ATOM 669 O O . ALA A 1 85 ? -4.600 3.118 15.999 1.00 51.53 85 ALA A O 1
ATOM 670 N N . THR A 1 86 ? -2.584 2.239 16.218 1.00 52.09 86 THR A N 1
ATOM 671 C CA . THR A 1 86 ? -1.970 3.443 16.809 1.00 52.09 86 THR A CA 1
ATOM 672 C C . THR A 1 86 ? -1.737 4.611 15.839 1.00 52.09 86 THR A C 1
ATOM 674 O O . THR A 1 86 ? -1.043 5.572 16.166 1.00 52.09 86 THR A O 1
ATOM 677 N N . SER A 1 87 ? -2.200 4.516 14.589 1.00 58.97 87 SER A N 1
ATOM 678 C CA . SER A 1 87 ? -1.634 5.320 13.501 1.00 58.97 87 SER A CA 1
ATOM 679 C C . SER A 1 87 ? -2.627 5.623 12.370 1.00 58.97 87 SER A C 1
ATOM 681 O O . SER A 1 87 ? -2.261 5.566 11.193 1.00 58.97 87 SER A O 1
ATOM 683 N N . GLY A 1 88 ? -3.864 5.990 12.725 1.00 67.62 88 GLY A N 1
ATOM 684 C CA . GLY A 1 88 ? -4.967 6.363 11.826 1.00 67.62 88 GLY A CA 1
ATOM 685 C C . GLY A 1 88 ? -4.539 7.073 10.530 1.00 67.62 88 GLY A C 1
ATOM 686 O O . GLY A 1 88 ? -4.462 6.479 9.450 1.00 67.62 88 GLY A O 1
ATOM 687 N N . TRP A 1 89 ? -4.192 8.355 10.652 1.00 70.19 89 TRP A N 1
ATOM 688 C CA . TRP A 1 89 ? -3.768 9.204 9.532 1.00 70.19 89 TRP A CA 1
ATOM 689 C C . TRP A 1 89 ? -2.429 8.786 8.907 1.00 70.19 89 TRP A C 1
ATOM 691 O O . TRP A 1 89 ? -2.304 8.745 7.682 1.00 70.19 89 TRP A O 1
ATOM 701 N N . LYS A 1 90 ? -1.420 8.442 9.721 1.00 76.69 90 LYS A N 1
ATOM 702 C CA . LYS A 1 90 ? -0.076 8.139 9.194 1.00 76.69 90 LYS A CA 1
ATOM 703 C C . LYS A 1 90 ? -0.069 6.840 8.377 1.00 76.69 90 LYS A C 1
ATOM 705 O O . LYS A 1 90 ? 0.648 6.755 7.387 1.00 76.69 90 LYS A O 1
ATOM 710 N N . GLY A 1 91 ? -0.910 5.866 8.735 1.00 78.06 91 GLY A N 1
ATOM 711 C CA . GLY A 1 91 ? -1.096 4.632 7.970 1.00 78.06 91 GLY A CA 1
ATOM 712 C C . GLY A 1 91 ? -1.724 4.900 6.603 1.00 78.06 91 GLY A C 1
ATOM 713 O O . GLY A 1 91 ? -1.237 4.398 5.595 1.00 78.06 91 GLY A O 1
ATOM 714 N N . ARG A 1 92 ? -2.750 5.763 6.550 1.00 81.69 92 ARG A N 1
ATOM 715 C CA . ARG A 1 92 ? -3.380 6.191 5.290 1.00 81.69 92 ARG A CA 1
ATOM 716 C C . ARG A 1 92 ? -2.387 6.905 4.378 1.00 81.69 92 ARG A C 1
ATOM 718 O O . ARG A 1 92 ? -2.310 6.581 3.196 1.00 81.69 92 ARG A O 1
ATOM 725 N N . LEU A 1 93 ? -1.604 7.830 4.934 1.00 82.50 93 LEU A N 1
ATOM 726 C CA . LEU A 1 93 ? -0.572 8.545 4.187 1.00 82.50 93 LEU A CA 1
ATOM 727 C C . LEU A 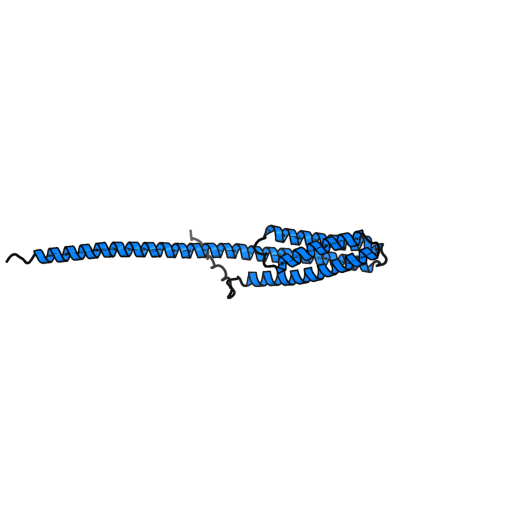1 93 ? 0.483 7.579 3.630 1.00 82.50 93 LEU A C 1
ATOM 729 O O . LEU A 1 93 ? 0.830 7.673 2.459 1.00 82.50 93 LEU A O 1
ATOM 733 N N . ASN A 1 94 ? 0.932 6.608 4.431 1.00 85.06 94 ASN A N 1
ATOM 734 C CA . ASN A 1 94 ? 1.930 5.624 4.009 1.00 85.06 94 ASN A CA 1
ATOM 735 C C . ASN A 1 94 ? 1.444 4.770 2.822 1.00 85.06 94 ASN A C 1
ATOM 737 O O . ASN A 1 94 ? 2.175 4.574 1.848 1.00 85.06 94 ASN A O 1
ATOM 741 N N . VAL A 1 95 ? 0.176 4.341 2.855 1.00 85.94 95 VAL A N 1
ATOM 742 C CA . VAL A 1 95 ? -0.474 3.628 1.743 1.00 85.94 95 VAL A CA 1
ATOM 743 C C . VAL A 1 95 ? -0.490 4.487 0.482 1.00 85.94 95 VAL A C 1
ATOM 745 O O . VAL A 1 95 ? -0.050 4.027 -0.569 1.00 85.94 95 VAL A O 1
ATOM 748 N N . VAL A 1 96 ? -0.932 5.743 0.581 1.00 86.38 96 VAL A N 1
ATOM 749 C CA . VAL A 1 96 ? -0.974 6.663 -0.568 1.00 86.38 96 VAL A CA 1
ATOM 750 C C . VAL A 1 96 ? 0.425 6.894 -1.142 1.00 86.38 96 VAL A C 1
ATOM 752 O O . VAL A 1 96 ? 0.620 6.725 -2.343 1.00 86.38 96 VAL A O 1
ATOM 755 N N . CYS A 1 97 ? 1.415 7.209 -0.302 1.00 86.81 97 CYS A N 1
ATOM 756 C CA . CYS A 1 97 ? 2.797 7.424 -0.734 1.00 86.81 97 CYS A CA 1
ATOM 757 C C . CYS A 1 97 ? 3.383 6.191 -1.433 1.00 86.81 97 CYS A C 1
ATOM 759 O O . CYS A 1 97 ? 4.036 6.323 -2.463 1.00 86.81 97 CYS A O 1
ATOM 761 N N . THR A 1 98 ? 3.108 4.995 -0.915 1.00 89.06 98 THR A N 1
ATOM 762 C CA . THR A 1 98 ? 3.579 3.731 -1.499 1.00 89.06 98 THR A CA 1
ATOM 763 C C . THR A 1 98 ? 3.003 3.483 -2.875 1.00 89.06 98 THR A C 1
ATOM 765 O O . THR A 1 98 ? 3.729 3.154 -3.809 1.00 89.06 98 THR A O 1
ATOM 768 N N . HIS A 1 99 ? 1.701 3.688 -3.024 1.00 89.38 99 HIS A N 1
ATOM 769 C CA . HIS A 1 99 ? 1.041 3.503 -4.305 1.00 89.38 99 HIS A CA 1
ATOM 770 C C . HIS A 1 99 ? 1.434 4.558 -5.328 1.00 89.38 99 HIS A C 1
ATOM 772 O O . HIS A 1 99 ? 1.602 4.218 -6.496 1.00 89.38 99 HIS A O 1
ATOM 778 N N . LEU A 1 100 ? 1.651 5.806 -4.904 1.00 87.56 100 LEU A N 1
ATOM 779 C CA . LEU A 1 100 ? 2.197 6.853 -5.768 1.00 87.56 100 LEU A CA 1
ATOM 780 C C . LEU A 1 100 ? 3.625 6.531 -6.218 1.00 87.56 100 LEU A C 1
ATOM 782 O O . LEU A 1 100 ? 3.923 6.692 -7.398 1.00 87.56 100 LEU A O 1
ATOM 786 N N . ALA A 1 101 ? 4.482 6.037 -5.320 1.00 87.69 101 ALA A N 1
ATOM 787 C CA . ALA A 1 101 ? 5.843 5.627 -5.662 1.00 87.69 101 ALA A CA 1
ATOM 788 C C . ALA A 1 101 ? 5.838 4.478 -6.684 1.00 87.69 101 ALA A C 1
ATOM 790 O O . ALA A 1 101 ? 6.439 4.606 -7.751 1.00 87.69 101 ALA A O 1
ATOM 791 N N . ASN A 1 102 ? 5.074 3.413 -6.415 1.00 88.56 102 ASN A N 1
ATOM 792 C CA . ASN A 1 102 ? 4.974 2.250 -7.302 1.00 88.56 102 ASN A CA 1
ATOM 793 C C . ASN A 1 102 ? 4.367 2.627 -8.663 1.00 88.56 102 ASN A C 1
ATOM 795 O O . ASN A 1 102 ? 4.876 2.228 -9.709 1.00 88.56 102 ASN A O 1
ATOM 799 N N . SER A 1 103 ? 3.305 3.437 -8.666 1.00 86.62 103 SER A N 1
ATOM 800 C CA . SER A 1 103 ? 2.673 3.928 -9.897 1.00 86.62 103 SER A CA 1
ATOM 801 C C . SER A 1 103 ? 3.623 4.829 -10.688 1.00 86.62 103 SER A C 1
ATOM 803 O O . SER A 1 103 ? 3.742 4.688 -11.902 1.00 86.62 103 SER A O 1
ATOM 805 N N . GLY A 1 104 ? 4.357 5.713 -10.010 1.00 84.94 104 GLY A N 1
ATOM 806 C CA . GLY A 1 104 ? 5.389 6.545 -10.623 1.00 84.94 104 GLY A CA 1
ATOM 807 C C . GLY A 1 104 ? 6.480 5.709 -11.289 1.00 84.94 104 GLY A C 1
ATOM 808 O O . GLY A 1 104 ? 6.840 5.982 -12.432 1.00 84.94 104 GLY A O 1
ATOM 809 N N . TYR A 1 105 ? 6.939 4.641 -10.634 1.00 85.31 105 TYR A N 1
ATOM 810 C CA . TYR A 1 105 ? 7.895 3.706 -11.221 1.00 85.31 105 TYR A CA 1
ATOM 811 C C . TYR A 1 105 ? 7.359 3.051 -12.501 1.00 85.31 105 TYR A C 1
ATOM 813 O O . TYR A 1 105 ? 8.048 3.077 -13.517 1.00 85.31 105 TYR A O 1
ATOM 821 N N . PHE A 1 106 ? 6.126 2.527 -12.510 1.00 86.19 106 PHE A N 1
ATOM 822 C CA . PHE A 1 106 ? 5.563 1.922 -13.727 1.00 86.19 106 PHE A CA 1
ATOM 823 C C . PHE A 1 106 ? 5.279 2.941 -14.833 1.00 86.19 106 PHE A C 1
ATOM 825 O O . PHE A 1 106 ? 5.427 2.613 -16.008 1.00 86.19 106 PHE A O 1
ATOM 832 N N . ALA A 1 107 ? 4.929 4.181 -14.485 1.00 85.38 107 ALA A N 1
ATOM 833 C CA . ALA A 1 107 ? 4.780 5.258 -15.458 1.00 85.38 107 ALA A CA 1
ATOM 834 C C . ALA A 1 107 ? 6.124 5.591 -16.130 1.00 85.38 107 ALA A C 1
ATOM 836 O O . ALA A 1 107 ? 6.200 5.665 -17.356 1.00 85.38 107 ALA A O 1
ATOM 837 N N . VAL A 1 108 ? 7.203 5.711 -15.349 1.00 82.50 108 VAL A N 1
ATOM 838 C CA . VAL A 1 108 ? 8.566 5.901 -15.872 1.00 82.50 108 VAL A CA 1
ATOM 839 C C . VAL A 1 108 ? 8.991 4.686 -16.705 1.00 82.50 108 VAL A C 1
ATOM 841 O O . VAL A 1 108 ? 9.468 4.851 -17.825 1.00 82.50 108 VAL A O 1
ATOM 844 N N . ALA A 1 109 ? 8.731 3.467 -16.229 1.00 80.62 109 ALA A N 1
ATOM 845 C CA . ALA A 1 109 ? 9.016 2.236 -16.962 1.00 80.62 109 ALA A CA 1
ATOM 846 C C . ALA A 1 109 ? 8.282 2.170 -18.312 1.00 80.62 109 ALA A C 1
ATOM 848 O O . ALA A 1 109 ? 8.857 1.722 -19.302 1.00 80.62 109 ALA A O 1
ATOM 849 N N . ALA A 1 110 ? 7.034 2.640 -18.378 1.00 81.25 110 ALA A N 1
ATOM 850 C CA . ALA A 1 110 ? 6.255 2.685 -19.611 1.00 81.25 110 ALA A CA 1
ATOM 851 C C . ALA A 1 110 ? 6.804 3.721 -20.606 1.00 81.25 110 ALA A C 1
ATOM 853 O O . ALA A 1 110 ? 6.903 3.426 -21.799 1.00 81.25 110 ALA A O 1
ATOM 854 N N . LEU A 1 111 ? 7.184 4.908 -20.114 1.00 78.00 111 LEU A N 1
ATOM 855 C CA . LEU A 1 111 ? 7.703 6.013 -20.927 1.00 78.00 111 LEU A CA 1
ATOM 856 C C . LEU A 1 111 ? 9.107 5.733 -21.476 1.00 78.00 111 LEU A C 1
ATOM 858 O O . LEU A 1 111 ? 9.363 5.957 -22.657 1.00 78.00 111 LEU A O 1
ATOM 862 N N . TYR A 1 112 ? 10.013 5.231 -20.637 1.00 72.50 112 TYR A N 1
ATOM 863 C CA . TYR A 1 112 ? 11.412 5.008 -21.015 1.00 72.50 112 TYR A CA 1
ATOM 864 C C . TYR A 1 112 ? 11.667 3.600 -21.554 1.00 72.50 112 TYR A C 1
ATOM 866 O O . TYR A 1 112 ? 12.555 3.416 -22.383 1.00 72.50 112 TYR A O 1
ATOM 874 N N . GLY A 1 113 ? 10.850 2.616 -21.178 1.00 62.59 113 GLY A N 1
ATOM 875 C CA . GLY A 1 113 ? 10.998 1.234 -21.631 1.00 62.59 113 GLY A CA 1
ATOM 876 C C . GLY A 1 113 ? 10.688 1.001 -23.113 1.00 62.59 113 GLY A C 1
ATOM 877 O O . GLY A 1 113 ? 11.054 -0.043 -23.638 1.00 62.59 113 GLY A O 1
ATOM 878 N N . HIS A 1 114 ? 10.073 1.968 -23.808 1.00 58.44 114 HIS A N 1
ATOM 879 C CA . HIS A 1 114 ? 9.957 1.942 -25.272 1.00 58.44 114 HIS A CA 1
ATOM 880 C C . HIS A 1 114 ? 11.293 2.258 -25.971 1.00 58.44 114 HIS A C 1
ATOM 882 O O . HIS A 1 114 ? 11.540 1.777 -27.075 1.00 58.44 114 HIS A O 1
ATOM 888 N N . ASN A 1 115 ? 12.140 3.082 -25.345 1.00 58.44 115 ASN A N 1
ATOM 889 C CA . ASN A 1 115 ? 13.418 3.530 -25.914 1.00 58.44 115 ASN A CA 1
ATOM 890 C C . ASN A 1 115 ? 14.568 2.571 -25.596 1.00 58.44 115 ASN A C 1
ATOM 892 O O . ASN A 1 115 ? 15.562 2.526 -26.316 1.00 58.44 115 ASN A O 1
ATOM 896 N N . VAL A 1 116 ? 14.427 1.820 -24.511 1.00 56.41 116 VAL A N 1
ATOM 897 C CA . VAL A 1 116 ? 15.349 0.772 -24.087 1.00 56.41 116 VAL A CA 1
ATOM 898 C C . VAL A 1 116 ? 14.915 -0.551 -24.732 1.00 56.41 116 VAL A C 1
ATOM 900 O O . VAL A 1 116 ? 13.736 -0.739 -25.019 1.00 56.41 116 VAL A O 1
ATOM 903 N N . SER A 1 117 ? 15.857 -1.462 -24.974 1.00 55.00 117 SER A N 1
ATOM 904 C CA . SER A 1 117 ? 15.790 -2.738 -25.718 1.00 55.00 117 SER A CA 1
ATOM 905 C C . SER A 1 117 ? 14.624 -3.721 -25.442 1.00 55.00 117 SER A C 1
ATOM 907 O O . SER A 1 117 ? 14.637 -4.831 -25.967 1.00 55.00 117 SER A O 1
ATOM 909 N N . TYR A 1 118 ? 13.620 -3.357 -24.641 1.00 59.94 118 TYR A N 1
ATOM 910 C CA . TYR A 1 118 ? 12.488 -4.184 -24.210 1.00 59.94 118 TYR A CA 1
ATOM 911 C C . TYR A 1 118 ? 11.229 -4.045 -25.094 1.00 59.94 118 TYR A C 1
ATOM 913 O O . TYR A 1 118 ? 10.324 -4.881 -25.024 1.00 59.94 118 TYR A O 1
ATOM 921 N N . GLY A 1 119 ? 11.180 -3.037 -25.975 1.00 66.06 119 GLY A N 1
ATOM 922 C CA . GLY A 1 119 ? 10.163 -2.900 -27.023 1.00 66.06 119 GLY A CA 1
ATOM 923 C C . GLY A 1 119 ? 8.730 -2.628 -26.529 1.00 66.06 119 GLY A C 1
ATOM 924 O O . GLY A 1 119 ? 8.456 -2.441 -25.346 1.00 66.06 119 GLY A O 1
ATOM 925 N N . ARG A 1 120 ? 7.764 -2.615 -27.462 1.00 73.06 120 ARG A N 1
ATOM 926 C CA . ARG A 1 120 ? 6.354 -2.241 -27.194 1.00 73.06 120 ARG A CA 1
ATOM 927 C C . ARG A 1 120 ? 5.641 -3.123 -26.159 1.00 73.06 120 ARG A C 1
ATOM 929 O O . ARG A 1 120 ? 4.762 -2.633 -25.453 1.00 73.06 120 ARG A O 1
ATOM 936 N N . GLY A 1 121 ? 5.999 -4.406 -26.066 1.00 76.25 121 GLY A N 1
ATOM 937 C CA . GLY A 1 121 ? 5.389 -5.339 -25.109 1.00 76.25 121 GLY A CA 1
ATOM 938 C C . GLY A 1 121 ? 5.647 -4.949 -23.651 1.00 76.25 121 GLY A C 1
ATOM 939 O O . GLY A 1 121 ? 4.780 -5.130 -22.792 1.00 76.25 121 GLY A O 1
ATOM 940 N N . TRP A 1 122 ? 6.798 -4.332 -23.381 1.00 77.44 122 TRP A N 1
ATOM 941 C CA . TRP A 1 122 ? 7.148 -3.851 -22.051 1.00 77.44 122 TRP A CA 1
ATOM 942 C C . TRP A 1 122 ? 6.305 -2.648 -21.627 1.00 77.44 122 TRP A C 1
ATOM 944 O O . TRP A 1 122 ? 5.764 -2.640 -20.525 1.00 77.44 122 TRP A O 1
ATOM 954 N N . THR A 1 123 ? 6.092 -1.679 -22.523 1.00 81.12 123 THR A N 1
ATOM 955 C CA . THR A 1 123 ? 5.215 -0.524 -22.267 1.00 81.12 123 THR A CA 1
ATOM 956 C C . THR A 1 123 ? 3.784 -0.952 -21.941 1.00 81.12 123 THR A C 1
ATOM 958 O O . THR A 1 123 ? 3.187 -0.429 -21.002 1.00 81.12 123 THR A O 1
ATOM 961 N N . ILE A 1 124 ? 3.240 -1.933 -22.673 1.00 82.56 124 ILE A N 1
ATOM 962 C CA . ILE A 1 124 ? 1.896 -2.474 -22.408 1.00 82.56 124 ILE A CA 1
ATOM 963 C C . ILE A 1 124 ? 1.850 -3.129 -21.023 1.00 82.56 124 ILE A C 1
ATOM 965 O O . ILE A 1 124 ? 0.949 -2.848 -20.235 1.00 82.56 124 ILE A O 1
ATOM 969 N N . THR A 1 125 ? 2.846 -3.957 -20.700 1.00 84.62 125 THR A N 1
ATOM 970 C CA . THR A 1 125 ? 2.932 -4.640 -19.400 1.00 84.62 125 THR A CA 1
ATOM 971 C C . THR A 1 125 ? 3.051 -3.637 -18.249 1.00 84.62 125 THR A C 1
ATOM 973 O O . THR A 1 125 ? 2.326 -3.746 -17.263 1.00 84.62 125 THR A O 1
ATOM 976 N N . ALA A 1 126 ? 3.896 -2.613 -18.393 1.00 84.38 126 ALA A N 1
ATOM 977 C CA . ALA A 1 126 ? 4.044 -1.538 -17.415 1.00 84.38 126 ALA A CA 1
ATOM 978 C C . ALA A 1 126 ? 2.738 -0.746 -17.225 1.00 84.38 126 ALA A C 1
ATOM 980 O O . ALA A 1 126 ? 2.365 -0.449 -16.093 1.00 84.38 126 ALA A O 1
ATOM 981 N N . GLY A 1 127 ? 1.997 -0.471 -18.304 1.00 84.88 127 GLY A N 1
ATOM 982 C CA . GLY A 1 127 ? 0.685 0.180 -18.236 1.00 84.88 127 GLY A CA 1
ATOM 983 C C . GLY A 1 127 ? -0.376 -0.656 -17.507 1.00 84.88 127 GLY A C 1
ATOM 984 O O . GLY A 1 127 ? -1.133 -0.122 -16.695 1.00 84.88 127 GLY A O 1
ATOM 985 N N . ILE A 1 128 ? -0.404 -1.973 -17.733 1.00 88.00 128 ILE A N 1
ATOM 986 C CA . ILE A 1 128 ? -1.296 -2.887 -17.000 1.00 88.00 128 ILE A CA 1
ATOM 987 C C . ILE A 1 128 ? -0.933 -2.894 -15.512 1.00 88.00 128 ILE A C 1
ATOM 989 O O . ILE A 1 128 ? -1.812 -2.751 -14.663 1.00 88.00 128 ILE A O 1
ATOM 993 N N . LEU A 1 129 ? 0.358 -3.009 -15.188 1.00 87.12 129 LEU A N 1
ATOM 994 C CA . LEU A 1 129 ? 0.831 -2.997 -13.803 1.00 87.12 129 LEU A CA 1
ATOM 995 C C . LEU A 1 129 ? 0.497 -1.676 -13.104 1.00 87.12 129 LEU A C 1
ATOM 997 O O . LEU A 1 129 ? 0.007 -1.703 -11.978 1.00 87.12 129 LEU A O 1
ATOM 1001 N N . PHE A 1 130 ? 0.662 -0.538 -13.780 1.00 88.00 130 PHE A N 1
ATOM 1002 C CA . PHE A 1 130 ? 0.229 0.770 -13.285 1.00 88.00 130 PHE A CA 1
ATOM 1003 C C . PHE A 1 130 ? -1.259 0.778 -12.897 1.00 88.00 130 PHE A C 1
ATOM 1005 O O . PHE A 1 130 ? -1.605 1.151 -11.776 1.00 88.00 130 PHE A O 1
ATOM 1012 N N . GLY A 1 131 ? -2.142 0.297 -13.780 1.00 84.75 131 GLY A N 1
ATOM 1013 C CA . GLY A 1 131 ? -3.578 0.203 -13.495 1.00 84.75 131 GLY A CA 1
ATOM 1014 C C . GLY A 1 131 ? -3.898 -0.723 -12.316 1.00 84.75 131 GLY A C 1
ATOM 1015 O O . GLY A 1 131 ? -4.686 -0.365 -11.438 1.00 84.75 131 GLY A O 1
ATOM 1016 N N . CYS A 1 132 ? -3.241 -1.884 -12.248 1.00 87.81 132 CYS A N 1
ATOM 1017 C CA . CYS A 1 132 ? -3.382 -2.825 -11.136 1.00 87.81 132 CYS A CA 1
ATOM 1018 C C . CYS A 1 132 ? -2.969 -2.202 -9.794 1.00 87.81 132 CYS A C 1
ATOM 1020 O O .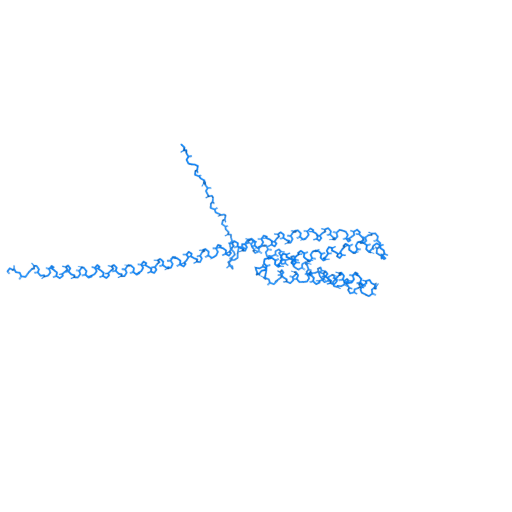 CYS A 1 132 ? -3.651 -2.411 -8.790 1.00 87.81 132 CYS A O 1
ATOM 1022 N N . TRP A 1 133 ? -1.894 -1.409 -9.768 1.00 85.19 133 TRP A N 1
ATOM 1023 C CA . TRP A 1 133 ? -1.433 -0.730 -8.557 1.00 85.19 133 TRP A CA 1
ATOM 1024 C C . TRP A 1 133 ? -2.376 0.384 -8.104 1.00 85.19 133 TRP A C 1
ATOM 1026 O O . TRP A 1 133 ? -2.649 0.485 -6.911 1.00 85.19 133 TRP A O 1
ATOM 1036 N N . ILE A 1 134 ? -2.968 1.149 -9.027 1.00 86.88 134 ILE A N 1
ATOM 1037 C CA . ILE A 1 134 ? -4.013 2.129 -8.684 1.00 86.88 134 ILE A CA 1
ATOM 1038 C C . ILE A 1 134 ? -5.230 1.439 -8.061 1.00 86.88 134 ILE A C 1
ATOM 1040 O O . ILE A 1 134 ? -5.758 1.894 -7.043 1.00 86.88 134 ILE A O 1
ATOM 1044 N N . LEU A 1 135 ? -5.673 0.319 -8.636 1.00 88.62 135 LEU A N 1
ATOM 1045 C CA . LEU A 1 135 ? -6.798 -0.431 -8.083 1.00 88.62 135 LEU A CA 1
ATOM 1046 C C . LEU A 1 135 ? -6.459 -1.011 -6.701 1.00 88.62 135 LEU A C 1
ATOM 1048 O O . LEU A 1 135 ? -7.258 -0.905 -5.767 1.00 88.62 135 LEU A O 1
ATOM 1052 N N . ALA A 1 136 ? -5.253 -1.561 -6.540 1.00 85.31 136 ALA A N 1
ATOM 1053 C CA . ALA A 1 136 ? -4.750 -2.024 -5.251 1.00 85.31 136 ALA A CA 1
ATOM 1054 C C . ALA A 1 136 ? -4.689 -0.883 -4.220 1.00 85.31 136 ALA A C 1
ATOM 1056 O O . ALA A 1 136 ? -4.985 -1.109 -3.043 1.00 85.31 136 ALA A O 1
ATOM 1057 N N . ALA A 1 137 ? -4.385 0.348 -4.645 1.00 84.81 137 ALA A N 1
ATOM 1058 C CA . ALA A 1 137 ? -4.430 1.539 -3.801 1.00 84.81 137 ALA A CA 1
ATOM 1059 C C . ALA A 1 137 ? -5.828 1.793 -3.252 1.00 84.81 137 ALA A C 1
ATOM 1061 O O . ALA A 1 137 ? -6.002 1.881 -2.037 1.00 84.81 137 ALA A O 1
ATOM 1062 N N . ALA A 1 138 ? -6.832 1.823 -4.127 1.00 86.62 138 ALA A N 1
ATOM 1063 C CA . ALA A 1 138 ? -8.215 2.042 -3.722 1.00 86.62 138 ALA A CA 1
ATOM 1064 C C . ALA A 1 138 ? -8.710 0.947 -2.762 1.00 86.62 138 ALA A C 1
ATOM 1066 O O . ALA A 1 138 ? -9.315 1.244 -1.731 1.00 86.62 138 ALA A O 1
ATOM 1067 N N . ILE A 1 139 ? -8.415 -0.322 -3.062 1.00 87.56 139 ILE A N 1
ATOM 1068 C CA . ILE A 1 139 ? -8.830 -1.460 -2.230 1.00 87.56 139 ILE A CA 1
ATOM 1069 C C . ILE A 1 139 ? -8.155 -1.405 -0.855 1.00 87.56 139 ILE A C 1
ATOM 1071 O O . ILE A 1 139 ? -8.836 -1.457 0.169 1.00 87.56 139 ILE A O 1
ATOM 1075 N N . SER A 1 140 ? -6.828 -1.272 -0.812 1.00 85.25 140 SER A N 1
ATOM 1076 C CA . SER A 1 140 ? -6.072 -1.253 0.448 1.00 85.25 140 SER A CA 1
ATOM 1077 C C . SER A 1 140 ? -6.428 -0.050 1.323 1.00 85.25 140 SER A C 1
ATOM 1079 O O . SER A 1 140 ? -6.588 -0.205 2.534 1.00 85.25 140 SER A O 1
ATOM 1081 N N . TYR A 1 141 ? -6.650 1.121 0.720 1.00 87.12 141 TYR A N 1
ATOM 1082 C CA . TYR A 1 141 ? -7.119 2.311 1.426 1.00 87.12 141 TYR A CA 1
ATOM 1083 C C . TYR A 1 141 ? -8.518 2.115 2.026 1.00 87.12 141 TYR A C 1
ATOM 1085 O O . TYR A 1 141 ? -8.747 2.465 3.184 1.00 87.12 141 TYR A O 1
ATOM 1093 N N . ASN A 1 142 ? -9.447 1.517 1.272 1.00 87.69 142 ASN A N 1
ATOM 1094 C CA . ASN A 1 142 ? -10.798 1.240 1.760 1.00 87.69 142 ASN A CA 1
ATOM 1095 C C . ASN A 1 142 ? -10.799 0.244 2.921 1.00 87.69 142 ASN A C 1
ATOM 1097 O O . ASN A 1 142 ? -11.464 0.488 3.927 1.00 87.69 142 ASN A O 1
ATOM 1101 N N . ILE A 1 143 ? -10.029 -0.844 2.818 1.00 85.12 143 ILE A N 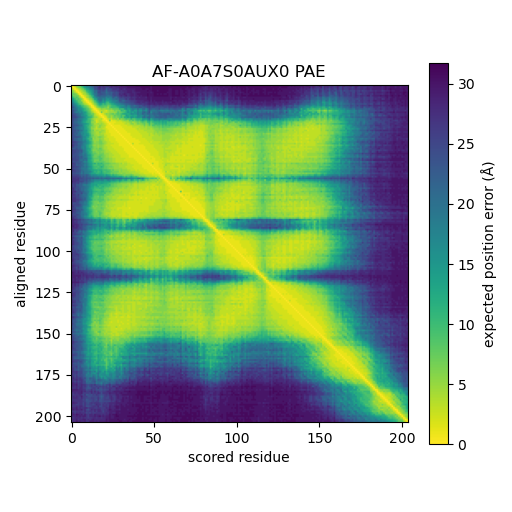1
ATOM 1102 C CA . ILE A 1 143 ? -9.911 -1.831 3.901 1.00 85.12 143 ILE A CA 1
ATOM 1103 C C . ILE A 1 143 ? -9.296 -1.180 5.144 1.00 85.12 143 ILE A C 1
ATOM 1105 O O . ILE A 1 143 ? -9.785 -1.400 6.249 1.00 85.12 143 ILE A O 1
ATOM 1109 N N . LEU A 1 144 ? -8.269 -0.339 4.978 1.00 85.62 144 LEU A N 1
ATOM 1110 C CA . LEU A 1 144 ? -7.648 0.377 6.091 1.00 85.62 144 LEU A CA 1
ATOM 1111 C C . LEU A 1 144 ? -8.629 1.344 6.769 1.00 85.62 144 LEU A C 1
ATOM 1113 O O . LEU A 1 144 ? -8.709 1.372 7.994 1.00 85.62 144 LEU A O 1
ATOM 1117 N N . CYS A 1 145 ? -9.408 2.096 5.989 1.00 85.19 145 CYS A N 1
ATOM 1118 C CA . CYS A 1 145 ? -10.444 2.977 6.524 1.00 85.19 145 CYS A CA 1
ATOM 1119 C C . CYS A 1 145 ? -11.532 2.201 7.276 1.00 85.19 145 CYS A C 1
ATOM 1121 O O . CYS A 1 145 ? -11.978 2.655 8.326 1.00 85.19 145 CYS A O 1
ATOM 1123 N N . GLN A 1 146 ? -11.960 1.045 6.762 1.00 83.69 146 GLN A N 1
ATOM 1124 C CA . GLN A 1 146 ? -12.935 0.192 7.445 1.00 83.69 146 GLN A CA 1
ATOM 1125 C C . GLN A 1 146 ? -12.373 -0.365 8.754 1.00 83.69 146 GLN A C 1
ATOM 1127 O O . GLN A 1 146 ? -13.040 -0.264 9.778 1.00 83.69 146 GLN A O 1
ATOM 1132 N N . ALA A 1 147 ? -11.142 -0.884 8.740 1.00 82.25 147 ALA A N 1
ATOM 1133 C CA . ALA A 1 147 ? -10.482 -1.400 9.936 1.00 82.25 147 ALA A CA 1
ATOM 1134 C C . ALA A 1 147 ? -10.364 -0.326 11.027 1.00 82.25 147 ALA A C 1
ATOM 1136 O O . ALA A 1 147 ? -10.655 -0.602 12.183 1.00 82.25 147 ALA A O 1
ATOM 1137 N N . GLN A 1 148 ? -9.995 0.902 10.654 1.00 82.38 148 GLN A N 1
ATOM 1138 C CA . GLN A 1 148 ? -9.897 2.021 11.593 1.00 82.38 148 GLN A CA 1
ATOM 1139 C C . GLN A 1 148 ? -11.267 2.438 12.133 1.00 82.38 148 GLN A C 1
ATOM 1141 O O . GLN A 1 148 ? -11.428 2.512 13.335 1.00 82.38 148 GLN A O 1
ATOM 1146 N N . ARG A 1 149 ? -12.290 2.589 11.281 1.00 82.00 149 ARG A N 1
ATOM 1147 C CA . ARG A 1 149 ? -13.646 2.944 11.746 1.00 82.00 149 ARG A CA 1
ATOM 1148 C C . ARG A 1 149 ? -14.252 1.919 12.703 1.00 82.00 149 ARG A C 1
ATOM 1150 O O . ARG A 1 149 ? -14.991 2.298 13.601 1.00 82.00 149 ARG A O 1
ATOM 1157 N N . ILE A 1 150 ? -14.027 0.628 12.453 1.00 77.94 150 ILE A N 1
ATOM 1158 C CA . ILE A 1 150 ? -14.518 -0.437 13.340 1.00 77.94 150 ILE A CA 1
ATOM 1159 C C . ILE A 1 150 ? -13.779 -0.379 14.677 1.00 77.94 150 ILE A C 1
ATOM 1161 O O . ILE A 1 150 ? -14.381 -0.632 15.711 1.00 77.94 150 ILE A O 1
ATOM 1165 N N . MET A 1 151 ? -12.493 -0.039 14.641 1.00 76.75 151 MET A N 1
ATOM 1166 C CA . MET A 1 151 ? -11.679 0.093 15.836 1.00 76.75 151 MET A CA 1
ATOM 1167 C C . MET A 1 151 ? -12.081 1.295 16.686 1.00 76.75 151 MET A C 1
ATOM 1169 O O . MET A 1 151 ? -12.321 1.100 17.869 1.00 76.75 151 MET A O 1
ATOM 1173 N N . ASP A 1 152 ? -12.237 2.470 16.069 1.00 76.25 152 ASP A N 1
ATOM 1174 C CA . ASP A 1 152 ? -12.678 3.694 16.748 1.00 76.25 152 ASP A CA 1
ATOM 1175 C C . ASP A 1 152 ? -14.009 3.430 17.484 1.00 76.25 152 ASP A C 1
ATOM 1177 O O . ASP A 1 152 ? -14.127 3.674 18.676 1.00 76.25 152 ASP A O 1
ATOM 1181 N N . ARG A 1 153 ? -14.975 2.780 16.811 1.00 73.94 153 ARG A N 1
ATOM 1182 C CA . ARG A 1 153 ? -16.250 2.378 17.437 1.00 73.94 153 ARG A CA 1
ATOM 1183 C C . ARG A 1 153 ? -16.086 1.396 18.593 1.00 73.94 153 ARG A C 1
ATOM 1185 O O . ARG A 1 153 ? -16.830 1.467 19.555 1.00 73.94 153 ARG A O 1
ATOM 1192 N N . SER A 1 154 ? -15.162 0.443 18.477 1.00 69.31 154 SER A N 1
ATOM 1193 C CA . SER A 1 154 ? -14.948 -0.549 19.535 1.00 69.31 154 SER A CA 1
ATOM 1194 C C . SER A 1 154 ? -14.223 0.010 20.758 1.00 69.31 154 SER A C 1
ATOM 1196 O O . SER A 1 154 ? -14.350 -0.576 21.829 1.00 69.31 154 SER A O 1
ATOM 1198 N N . GLU A 1 155 ? -13.446 1.086 20.595 1.00 71.56 155 GLU A N 1
ATOM 1199 C CA . GLU A 1 155 ? -12.876 1.832 21.720 1.00 71.56 155 GLU A CA 1
ATOM 1200 C C . GLU A 1 155 ? -13.976 2.622 22.433 1.00 71.56 155 GLU A C 1
ATOM 1202 O O . GLU A 1 155 ? -14.118 2.440 23.638 1.00 71.56 155 GLU A O 1
ATOM 1207 N N . ASP A 1 156 ? -14.808 3.365 21.691 1.00 73.06 156 ASP A N 1
ATOM 1208 C CA . ASP A 1 156 ? -15.948 4.111 22.250 1.00 73.06 156 ASP A CA 1
ATOM 1209 C C . ASP A 1 156 ? -16.911 3.178 23.020 1.00 73.06 156 ASP A C 1
ATOM 1211 O O . ASP A 1 156 ? -17.178 3.390 24.200 1.00 73.06 156 ASP A O 1
ATOM 1215 N N . ASP A 1 157 ? -17.345 2.066 22.403 1.00 69.88 157 ASP A N 1
ATOM 1216 C CA . ASP A 1 157 ? -18.230 1.075 23.044 1.00 69.88 157 ASP A CA 1
ATOM 1217 C C . ASP A 1 157 ? -17.592 0.441 24.305 1.00 69.88 157 ASP A C 1
ATOM 1219 O O . ASP A 1 157 ? -18.287 -0.027 25.211 1.00 69.88 157 ASP A O 1
ATOM 1223 N N . GLY A 1 158 ? -16.258 0.349 24.344 1.00 65.81 158 GLY A N 1
ATOM 1224 C CA . GLY A 1 158 ? -15.508 -0.211 25.467 1.00 65.81 158 GLY A CA 1
ATOM 1225 C C . GLY A 1 158 ? -15.343 0.770 26.627 1.00 65.81 158 GLY A C 1
ATOM 1226 O O . GLY A 1 158 ? -15.369 0.342 27.782 1.00 65.81 158 GLY A O 1
ATOM 1227 N N . GLU A 1 159 ? -15.182 2.057 26.323 1.00 72.56 159 GLU A N 1
ATOM 1228 C CA . GLU A 1 159 ? -15.119 3.143 27.303 1.00 72.56 159 GLU A CA 1
ATOM 1229 C C . GLU A 1 159 ? -16.485 3.327 27.976 1.00 72.56 159 GLU A C 1
ATOM 1231 O O . GLU A 1 159 ? -16.560 3.264 29.203 1.00 72.56 159 GLU A O 1
ATOM 1236 N N . ASP A 1 160 ? -17.567 3.360 27.191 1.00 71.75 160 ASP A N 1
ATOM 1237 C CA . ASP A 1 160 ? -18.946 3.424 27.695 1.00 71.75 160 ASP A CA 1
ATOM 1238 C C . ASP A 1 160 ? -19.264 2.252 28.647 1.00 71.75 160 ASP A C 1
ATOM 1240 O O . ASP A 1 160 ? -19.805 2.434 29.739 1.00 71.75 160 ASP A O 1
ATOM 1244 N N . ALA A 1 161 ? -18.870 1.026 28.280 1.00 67.12 161 ALA A N 1
ATOM 1245 C CA . ALA A 1 161 ? -19.092 -0.154 29.118 1.00 67.12 161 ALA A CA 1
ATOM 1246 C C . ALA A 1 161 ? -18.284 -0.127 30.431 1.00 67.12 161 AL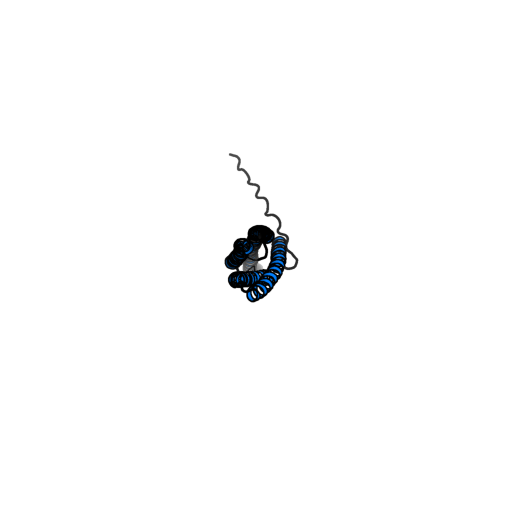A A C 1
ATOM 1248 O O . ALA A 1 161 ? -18.725 -0.669 31.449 1.00 67.12 161 ALA A O 1
ATOM 1249 N N . LEU A 1 162 ? -17.090 0.472 30.419 1.00 71.31 162 LEU A N 1
ATOM 1250 C CA . LEU A 1 162 ? -16.265 0.663 31.613 1.00 71.31 162 LEU A CA 1
ATOM 1251 C C . LEU A 1 162 ? -16.876 1.711 32.546 1.00 71.31 162 LEU A C 1
ATOM 1253 O O . LEU A 1 162 ? -16.934 1.473 33.755 1.00 71.31 162 LEU A O 1
ATOM 1257 N N . GLU A 1 163 ? -17.369 2.819 31.992 1.00 77.38 163 GLU A N 1
ATOM 1258 C CA . GLU A 1 163 ? -18.076 3.853 32.748 1.00 77.38 163 GLU A CA 1
ATOM 1259 C C . GLU A 1 163 ? -19.354 3.308 33.398 1.00 77.38 163 GLU A C 1
ATOM 1261 O O . GLU A 1 163 ? -19.610 3.585 34.574 1.00 77.38 163 GLU A O 1
ATOM 1266 N N . ASP A 1 164 ? -20.118 2.473 32.687 1.00 73.88 164 ASP A N 1
ATOM 1267 C CA . ASP A 1 164 ? -21.313 1.816 33.225 1.00 73.88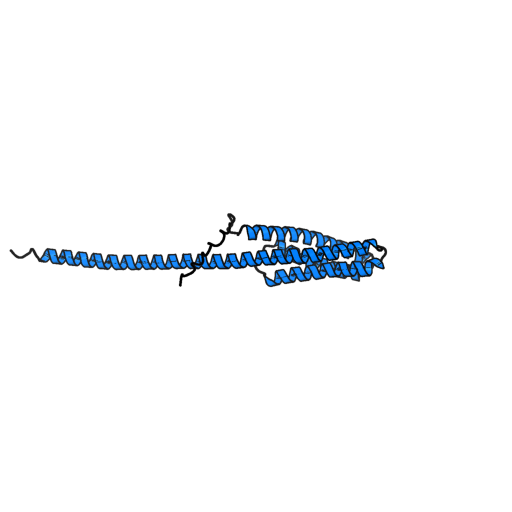 164 ASP A CA 1
ATOM 1268 C C . ASP A 1 164 ? -20.975 0.885 34.402 1.00 73.88 164 ASP A C 1
ATOM 1270 O O . ASP A 1 164 ? -21.624 0.938 35.451 1.00 73.88 164 ASP A O 1
ATOM 1274 N N . ILE A 1 165 ? -19.916 0.074 34.283 1.00 72.38 165 ILE A N 1
ATOM 1275 C CA . ILE A 1 165 ? -19.458 -0.804 35.373 1.00 72.38 165 ILE A CA 1
ATOM 1276 C C . ILE A 1 165 ? -18.976 0.017 36.578 1.00 72.38 165 ILE A C 1
ATOM 1278 O O . ILE A 1 165 ? -19.282 -0.327 37.725 1.00 72.38 165 ILE A O 1
ATOM 1282 N N . GLU A 1 166 ? -18.227 1.099 36.352 1.00 80.00 166 GLU A N 1
ATOM 1283 C CA . GLU A 1 166 ? -17.758 1.982 37.424 1.00 80.00 166 GLU A CA 1
ATOM 1284 C C . GLU A 1 166 ? -18.930 2.678 38.129 1.00 80.00 166 GLU A C 1
ATOM 1286 O O . GLU A 1 166 ? -18.968 2.764 39.365 1.00 80.00 166 GLU A O 1
ATOM 1291 N N . ARG A 1 167 ? -19.930 3.118 37.363 1.00 79.62 167 ARG A N 1
ATOM 1292 C CA . ARG A 1 167 ? -21.161 3.704 37.890 1.00 79.62 167 ARG A CA 1
ATOM 1293 C C . ARG A 1 167 ? -21.941 2.704 38.738 1.00 79.62 167 ARG A C 1
ATOM 1295 O O . ARG A 1 167 ? -22.330 3.051 39.856 1.00 79.62 167 ARG A O 1
ATOM 1302 N N . ASP A 1 168 ? -22.112 1.473 38.267 1.00 78.88 168 ASP A N 1
ATOM 1303 C CA . ASP A 1 168 ? -22.802 0.410 39.004 1.00 78.88 168 ASP A CA 1
ATOM 1304 C C . ASP A 1 168 ? -22.074 0.039 40.303 1.00 78.88 168 ASP A C 1
ATOM 1306 O O . ASP A 1 168 ? -22.704 -0.141 41.353 1.00 78.88 168 ASP A O 1
ATOM 1310 N N . LEU A 1 169 ? -20.739 -0.022 40.276 1.00 78.62 169 LEU A N 1
ATOM 1311 C CA . LEU A 1 169 ? -19.914 -0.223 41.471 1.00 78.62 169 LEU A CA 1
ATOM 1312 C C . LEU A 1 169 ? -20.099 0.918 42.480 1.00 78.62 169 LEU A C 1
ATOM 1314 O O . LEU A 1 169 ? -20.257 0.670 43.679 1.00 78.62 169 LEU A O 1
ATOM 1318 N N . ARG A 1 170 ? -20.133 2.167 42.006 1.00 81.19 170 ARG A N 1
ATOM 1319 C CA . ARG A 1 170 ? -20.327 3.352 42.850 1.00 81.19 170 ARG A CA 1
ATOM 1320 C C . ARG A 1 170 ? -21.731 3.417 43.450 1.00 81.19 170 ARG A C 1
ATOM 1322 O O . ARG A 1 170 ? -21.875 3.740 44.631 1.00 81.19 170 ARG A O 1
ATOM 1329 N N . GLU A 1 171 ? -22.763 3.092 42.675 1.00 81.06 171 GLU A N 1
ATOM 1330 C CA . GLU A 1 171 ? -24.138 2.984 43.174 1.00 81.06 171 GLU A CA 1
ATOM 1331 C C . GLU A 1 171 ? -24.284 1.844 44.189 1.00 81.06 171 GLU A C 1
ATOM 1333 O O . GLU A 1 171 ? -24.967 2.004 45.204 1.00 81.06 171 GLU A O 1
ATOM 1338 N N . SER A 1 172 ? -23.605 0.719 43.962 1.00 76.12 172 SER A N 1
ATOM 1339 C CA . SER A 1 172 ? -23.594 -0.412 44.892 1.00 76.12 172 SER A CA 1
ATOM 1340 C C . SER A 1 172 ? -22.950 -0.041 46.233 1.00 76.12 172 SER A C 1
ATOM 1342 O O . SER A 1 172 ? -23.545 -0.312 47.278 1.00 76.12 172 SER A O 1
ATOM 1344 N N . ASP A 1 173 ? -21.802 0.650 46.241 1.00 77.88 173 ASP A N 1
ATOM 1345 C CA . ASP A 1 173 ? -21.159 1.115 47.485 1.00 77.88 173 ASP A CA 1
ATOM 1346 C C . ASP A 1 173 ? -22.040 2.127 48.246 1.00 77.88 173 ASP A C 1
ATOM 1348 O O . ASP A 1 173 ? -22.195 2.056 49.469 1.00 77.88 173 ASP A O 1
ATOM 1352 N N . LEU A 1 174 ? -22.708 3.035 47.524 1.00 71.25 174 LEU A N 1
ATOM 1353 C CA . LEU A 1 174 ? -23.660 3.983 48.114 1.00 71.25 174 LEU A CA 1
ATOM 1354 C C . LEU A 1 174 ? -24.861 3.278 48.764 1.00 71.25 174 LEU A C 1
ATOM 1356 O O . LEU A 1 174 ? -25.249 3.641 49.879 1.00 71.25 174 LEU A O 1
ATOM 1360 N N . ARG A 1 175 ? -25.421 2.244 48.123 1.00 68.25 175 ARG A N 1
ATOM 1361 C CA . ARG A 1 175 ? -26.511 1.432 48.694 1.00 68.25 175 ARG A CA 1
ATOM 1362 C C . ARG A 1 175 ? -26.059 0.659 49.933 1.00 68.25 175 ARG A C 1
ATOM 1364 O O . ARG A 1 175 ? -26.817 0.582 50.901 1.00 68.25 175 ARG A O 1
ATOM 1371 N N . VAL A 1 176 ? -24.829 0.142 49.960 1.00 70.50 176 VAL A N 1
ATOM 1372 C CA . VAL A 1 176 ? -24.248 -0.515 51.150 1.00 70.50 176 VAL A CA 1
ATOM 1373 C C . VAL A 1 176 ? -24.096 0.474 52.316 1.00 70.50 176 VAL A C 1
ATOM 1375 O O . VAL A 1 176 ? -24.423 0.153 53.459 1.00 70.50 176 VAL A O 1
ATOM 1378 N N . ARG A 1 177 ? -23.680 1.718 52.052 1.00 60.72 177 ARG A N 1
ATOM 1379 C CA . ARG A 1 177 ? -23.586 2.769 53.085 1.00 60.72 177 ARG A CA 1
ATOM 1380 C C . ARG A 1 177 ? -24.948 3.265 53.584 1.00 60.72 177 ARG A C 1
ATOM 1382 O O . ARG A 1 177 ? -25.098 3.591 54.763 1.00 60.72 177 ARG A O 1
ATOM 1389 N N . GLN A 1 178 ? -25.956 3.332 52.718 1.00 59.94 178 GLN A N 1
ATOM 1390 C CA . GLN A 1 178 ? -27.319 3.685 53.132 1.00 59.94 178 GLN A CA 1
ATOM 1391 C C . GLN A 1 178 ? -27.984 2.576 53.951 1.00 59.94 178 GLN A C 1
ATOM 1393 O O . GLN A 1 178 ? -28.640 2.863 54.951 1.00 59.94 178 GLN A O 1
ATOM 1398 N N . SER A 1 179 ? -27.783 1.312 53.578 1.00 59.44 179 SER A N 1
ATOM 1399 C CA . SER A 1 179 ? -28.318 0.164 54.320 1.00 59.44 179 SER A CA 1
ATOM 1400 C C . SER A 1 179 ? -27.644 -0.021 55.686 1.00 59.44 179 SER A C 1
ATOM 1402 O O . SER A 1 179 ? -28.326 -0.316 56.668 1.00 59.44 179 SER A O 1
ATOM 1404 N N . SER A 1 180 ? -26.341 0.258 55.811 1.00 56.34 180 SER A N 1
ATOM 1405 C CA . SER A 1 180 ? -25.660 0.245 57.116 1.00 56.34 180 SER A CA 1
ATOM 1406 C C . SER A 1 180 ? -26.099 1.388 58.045 1.00 56.34 180 SER A C 1
ATOM 1408 O O . SER A 1 180 ? -26.214 1.191 59.256 1.00 56.34 180 SER A O 1
ATOM 1410 N N . SER A 1 181 ? -26.420 2.568 57.503 1.00 55.19 181 SER A N 1
ATOM 1411 C CA . SER A 1 181 ? -26.926 3.700 58.296 1.00 55.19 181 SER A CA 1
ATOM 1412 C C . SER A 1 181 ? -28.398 3.550 58.708 1.00 55.19 181 SER A C 1
ATOM 1414 O O . SER A 1 181 ? -28.752 3.934 59.823 1.00 55.19 181 SER A O 1
ATOM 1416 N N . THR A 1 182 ? -29.245 2.921 57.885 1.00 54.84 182 THR A N 1
ATOM 1417 C CA . THR A 1 182 ? -30.648 2.628 58.250 1.00 54.84 182 THR A CA 1
ATOM 1418 C C . THR A 1 182 ? -30.784 1.476 59.248 1.00 54.84 182 THR A C 1
ATOM 1420 O O . THR A 1 182 ? -31.594 1.596 60.165 1.00 54.84 182 THR A O 1
ATOM 1423 N N . MET A 1 183 ? -29.955 0.422 59.166 1.00 48.34 183 MET A N 1
ATOM 1424 C CA . MET A 1 183 ? -29.925 -0.640 60.193 1.00 48.34 183 MET A CA 1
ATOM 1425 C C . MET A 1 183 ? -29.512 -0.116 61.575 1.00 48.34 183 MET A C 1
ATOM 1427 O O . MET A 1 183 ? -30.048 -0.567 62.586 1.00 48.34 183 MET A O 1
ATOM 1431 N N . SER A 1 184 ? -28.589 0.851 61.633 1.00 53.31 184 SER A N 1
ATOM 1432 C CA . SER A 1 184 ? -28.172 1.477 62.896 1.00 53.31 184 SER A CA 1
ATOM 1433 C C . SER A 1 184 ? -29.301 2.308 63.525 1.00 53.31 184 SER A C 1
ATOM 1435 O O . SER A 1 184 ? -29.543 2.217 64.7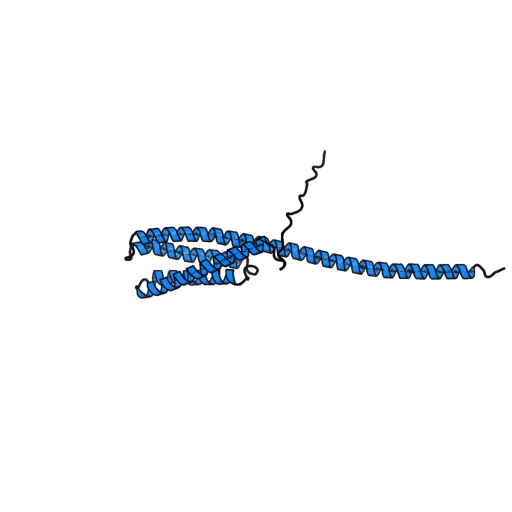28 1.00 53.31 184 SER A O 1
ATOM 1437 N N . GLY A 1 185 ? -30.059 3.051 62.708 1.00 53.97 185 GLY A N 1
ATOM 1438 C CA . GLY A 1 185 ? -31.203 3.846 63.167 1.00 53.97 185 GLY A CA 1
ATOM 1439 C C . GLY A 1 185 ? -32.380 3.001 63.667 1.00 53.97 185 GLY A C 1
ATOM 1440 O O . GLY A 1 185 ? -32.922 3.279 64.736 1.00 53.97 185 GLY A O 1
ATOM 1441 N N . SER A 1 186 ? -32.746 1.931 62.953 1.00 57.09 186 SER A N 1
ATOM 1442 C CA . SER A 1 186 ? -33.858 1.060 63.356 1.00 57.09 186 SER A CA 1
ATOM 1443 C C . SER A 1 186 ? -33.525 0.196 64.575 1.00 57.09 186 SER A C 1
ATOM 1445 O O . SER A 1 186 ? -34.390 -0.001 65.424 1.00 57.09 186 SER A O 1
ATOM 1447 N N . ALA A 1 187 ? -32.280 -0.276 64.714 1.00 55.06 187 ALA A N 1
ATOM 1448 C CA . ALA A 1 187 ? -31.851 -1.047 65.883 1.00 55.06 187 ALA A CA 1
ATOM 1449 C C . ALA A 1 187 ? -31.823 -0.194 67.165 1.00 55.06 187 ALA A C 1
ATOM 1451 O O . ALA A 1 187 ? -32.287 -0.645 68.212 1.00 55.06 187 ALA A O 1
ATOM 1452 N N . LEU A 1 188 ? -31.359 1.061 67.084 1.00 55.50 188 LEU A N 1
ATOM 1453 C CA . LEU A 1 188 ? -31.408 2.013 68.203 1.00 55.50 188 LEU A CA 1
ATOM 1454 C C . LEU A 1 188 ? -32.846 2.378 68.592 1.00 55.50 188 LEU A C 1
ATOM 1456 O O . LEU A 1 188 ? -33.162 2.450 69.781 1.00 55.50 188 LEU A O 1
ATOM 1460 N N . GLN A 1 189 ? -33.734 2.556 67.612 1.00 56.84 189 GLN A N 1
ATOM 1461 C CA . GLN A 1 189 ? -35.137 2.886 67.864 1.00 56.84 189 GLN A CA 1
ATOM 1462 C C . GLN A 1 189 ? -35.922 1.691 68.432 1.00 56.84 189 GLN A C 1
ATOM 1464 O O . GLN A 1 189 ? -36.748 1.858 69.329 1.00 56.84 189 GLN A O 1
ATOM 1469 N N . GLN A 1 190 ? -35.606 0.466 68.004 1.00 56.78 190 GLN A N 1
ATOM 1470 C CA . GLN A 1 190 ? -36.183 -0.764 68.554 1.00 56.78 190 GLN A CA 1
ATOM 1471 C C . GLN A 1 190 ? -35.657 -1.062 69.972 1.00 56.78 190 GLN A C 1
ATOM 1473 O O . GLN A 1 190 ? -36.418 -1.504 70.833 1.00 56.78 190 GLN A O 1
ATOM 1478 N N . GLN A 1 191 ? -34.391 -0.735 70.263 1.00 55.38 191 GLN A N 1
ATOM 1479 C CA . GLN A 1 191 ? -33.823 -0.823 71.612 1.00 55.38 191 GLN A CA 1
ATOM 1480 C C . GLN A 1 191 ? -34.402 0.242 72.564 1.00 55.38 191 GLN A C 1
ATOM 1482 O O . GLN A 1 191 ? -34.597 -0.038 73.747 1.00 55.38 191 GLN A O 1
ATOM 1487 N N . GLN A 1 192 ? -34.728 1.442 72.069 1.00 56.56 192 GLN A N 1
ATOM 1488 C CA . GLN A 1 192 ? -35.452 2.452 72.849 1.00 56.56 192 GLN A CA 1
ATOM 1489 C C . GLN A 1 192 ? -36.906 2.048 73.124 1.00 56.56 192 GLN A C 1
ATOM 1491 O O . GLN A 1 192 ? -37.345 2.174 74.266 1.00 56.56 192 GLN A O 1
ATOM 1496 N N . ASN A 1 193 ? -37.627 1.499 72.141 1.00 55.09 193 ASN A N 1
ATOM 1497 C CA . ASN A 1 193 ? -39.007 1.044 72.347 1.00 55.09 193 ASN A CA 1
ATOM 1498 C C . ASN A 1 193 ? -39.107 -0.103 73.366 1.00 55.09 193 ASN A C 1
ATOM 1500 O O . ASN A 1 193 ? -39.942 -0.032 74.264 1.00 55.09 193 ASN A O 1
ATOM 1504 N N . MET A 1 194 ? -38.206 -1.094 73.324 1.00 56.31 194 MET A N 1
ATOM 1505 C CA . MET A 1 194 ? -38.182 -2.155 74.346 1.00 56.31 194 MET A CA 1
ATOM 1506 C C . MET A 1 194 ? -37.850 -1.626 75.751 1.00 56.31 194 MET A C 1
ATOM 1508 O O . MET A 1 194 ? -38.343 -2.148 76.751 1.00 56.31 194 MET A O 1
ATOM 1512 N N . ARG A 1 195 ? -37.035 -0.566 75.857 1.00 52.91 195 ARG A N 1
ATOM 1513 C CA . ARG A 1 195 ? -36.715 0.057 77.151 1.00 52.91 195 ARG A CA 1
ATOM 1514 C C . ARG A 1 195 ? -37.916 0.805 77.739 1.00 52.91 195 ARG A C 1
ATOM 1516 O O . ARG A 1 195 ? -38.100 0.771 78.952 1.00 52.91 195 ARG A O 1
ATOM 1523 N N . ILE A 1 196 ? -38.740 1.437 76.904 1.00 54.59 196 ILE A N 1
ATOM 1524 C CA . ILE A 1 196 ? -39.958 2.142 77.337 1.00 54.59 196 ILE A CA 1
ATOM 1525 C C . ILE A 1 196 ? -41.031 1.146 77.808 1.00 54.59 196 ILE A C 1
ATOM 1527 O O . ILE A 1 196 ? -41.629 1.361 78.860 1.00 54.59 196 ILE A O 1
ATOM 1531 N N . GLU A 1 197 ? -41.217 0.018 77.115 1.00 51.97 197 GLU A N 1
ATOM 1532 C CA . GLU A 1 197 ? -42.170 -1.025 77.537 1.00 51.97 197 GLU A CA 1
ATOM 1533 C C . GLU A 1 197 ? -41.792 -1.662 78.886 1.00 51.97 197 GLU A C 1
ATOM 1535 O O . GLU A 1 197 ? -42.667 -1.953 79.701 1.00 51.97 197 GLU A O 1
ATOM 1540 N N . SER A 1 198 ? -40.493 -1.789 79.186 1.00 54.66 198 SER A N 1
ATOM 1541 C CA . SER A 1 198 ? -40.022 -2.307 80.482 1.00 54.66 198 SER A CA 1
ATOM 1542 C C . SER A 1 198 ? -40.250 -1.366 81.678 1.00 54.66 198 SER A C 1
ATOM 1544 O O . SER A 1 198 ? -40.210 -1.814 82.820 1.00 54.66 198 SER A O 1
ATOM 1546 N N . LEU A 1 199 ? -40.512 -0.076 81.434 1.00 52.88 199 LEU A N 1
ATOM 1547 C CA . LEU A 1 199 ? -40.795 0.927 82.472 1.00 52.88 199 LEU A CA 1
ATOM 1548 C C . LEU A 1 199 ? -42.301 1.110 82.737 1.00 52.88 199 LEU A C 1
ATOM 1550 O O . LEU A 1 199 ? -42.668 1.758 83.710 1.00 52.88 199 LEU A O 1
ATOM 1554 N N . SER A 1 200 ? -43.172 0.528 81.905 1.00 50.22 200 SER A N 1
ATOM 1555 C CA . SER A 1 200 ? -44.635 0.657 82.008 1.00 50.22 200 SER A CA 1
ATOM 1556 C C . SER A 1 200 ? -45.309 -0.418 82.880 1.00 50.22 200 SER A C 1
ATOM 1558 O O . SER A 1 200 ? -46.521 -0.358 83.073 1.00 50.22 200 SER A O 1
ATOM 1560 N N . PHE A 1 201 ? -44.566 -1.398 83.403 1.00 52.03 201 PHE A N 1
ATOM 1561 C CA . PHE A 1 201 ? -45.106 -2.516 84.202 1.00 52.03 201 PHE A CA 1
ATOM 1562 C C . PHE A 1 201 ? -44.648 -2.513 85.673 1.00 52.03 201 PHE A C 1
ATOM 1564 O O . PHE A 1 201 ? -44.703 -3.540 86.343 1.00 52.03 201 PHE A O 1
ATOM 1571 N N . GLY A 1 202 ? -44.185 -1.367 86.179 1.00 49.34 202 GLY A N 1
ATOM 1572 C CA . GLY A 1 202 ? -43.561 -1.245 87.500 1.00 49.34 202 GLY A CA 1
ATOM 1573 C C . GLY A 1 202 ? -44.382 -0.584 88.608 1.00 49.34 202 GLY A C 1
ATOM 1574 O O . GLY A 1 202 ? -43.788 -0.315 89.641 1.00 49.34 202 GLY A O 1
ATOM 1575 N N . ASP A 1 203 ? -45.680 -0.321 88.425 1.00 48.41 203 ASP A N 1
ATOM 1576 C CA . ASP A 1 203 ? -46.546 0.249 89.472 1.00 48.41 203 ASP A CA 1
ATOM 1577 C C . ASP A 1 203 ? -47.923 -0.444 89.486 1.00 48.41 203 ASP A C 1
ATOM 1579 O O . ASP A 1 203 ? -48.878 0.036 88.873 1.00 48.41 203 ASP A O 1
ATOM 1583 N N . VAL A 1 204 ? -48.014 -1.585 90.184 1.00 44.12 204 VAL A N 1
ATOM 1584 C CA . VAL A 1 204 ? -49.232 -2.079 90.862 1.00 44.12 204 VAL A CA 1
ATOM 1585 C C . VAL A 1 204 ? -48.822 -2.746 92.168 1.00 44.12 204 VAL A C 1
ATOM 1587 O O . VAL A 1 204 ? -47.928 -3.621 92.114 1.00 44.12 204 VAL A O 1
#

Secondary structure (DSSP, 8-state):
--------PPPP-PPBPTTS-BHHHHHHHHHHHHHHHHHHHHHHHHHHHHHHHHHTT-HHHHHHHHHHHHHHHHHHHHHHSSTTTT-HHHHHHHHHHHHHHHHHHHHHHHHHTTTSTTHHHHHHHHHHHHHHHHHHHHHHHHHHHHHHHHHHHHHHHHHHHHHHHHHHHHHHHHHHHHHHHHHHHHHHHHHHHHHHHTTTT---

Radius of gyration: 34.08 Å; Cα contacts (8 Å, |Δi|>4): 153; chains: 1; bounding box: 76×29×118 Å

Organism: NCBI:txid265543

Foldseek 3Di:
DDDPPPPPDDPPDFDADPVRHGPLLVVLLVVLLVLLVVLQVVLVVLQVVLVVCVVVVNPVLNVLSPQLSVLSNVLSCCSNVPCLAVALPNNLVSLVSNLCSLLVSLVCQLVCVCVPPNHPVRNVVSVVSSVVSVVSSVVSSVSSVVSNVSSVVSVVVVVVVVVVVVVVVVVVVVVVVVVVVVVVVVVVVVVVVVVVVVVVPPDD

Mean predicted aligned error: 14.5 Å

InterPro domains:
  IPR036259 MFS transporter superfamily [SSF103473] (32-144)